Protein AF-A0A7X3WIJ2-F1 (afdb_monomer_lite)

Foldseek 3Di:
DPPVLLVLLLQLLVLLLVLLVLLLVLLVCCVPPVPDQVPVSLVSVVVSLVSNPSVLVSLVVVLVPDVDDLLSVLSVLLSVLNVLVSVLSCLVVPVQQVVLVVVCVPDPVSVVSNVVSVVVSLVSVVVSLVSLLVSLQSNLVVCVVLVNNVSSVVSNVLSVVSVVVVVVPDDSCVSNSSSSSSNVSSVVSNVVSPDPCPPSVVD

Secondary structure (DSSP, 8-state):
--HHHHHHHHHHHHHHHHHHHHHHHHHHHHHH-TTS-HHHHHHHHHHHHHHHHHHHHHHHHHHHHHTTSHHHHHHHHHHHHHHHHHHHHHHHT-HHHHHHHHHHTT-HHHHHHHHHHHHHHHHHHHHHHHHHHHHHHHHHHHHHHTT-HHHHHHHHHHHHHTGGGGGT---THHHHHHHHHHHHHHHHHHHHHHS-HHHHS--

Structure (mmCIF, N/CA/C/O backbone):
data_AF-A0A7X3WIJ2-F1
#
_entry.id   AF-A0A7X3WIJ2-F1
#
loop_
_atom_site.group_PDB
_atom_site.id
_atom_site.type_symbol
_atom_site.label_atom_id
_atom_site.label_alt_id
_atom_site.label_comp_id
_atom_site.label_asym_id
_atom_site.label_entity_id
_atom_site.label_seq_id
_atom_site.pdbx_PDB_ins_code
_atom_site.Cartn_x
_atom_site.Cartn_y
_atom_site.Cartn_z
_atom_site.occupancy
_atom_site.B_iso_or_equiv
_atom_site.auth_seq_id
_atom_site.auth_comp_id
_atom_site.auth_asym_id
_atom_site.auth_atom_id
_atom_site.pdbx_PDB_model_num
ATOM 1 N N . MET A 1 1 ? -5.062 13.620 24.351 1.00 55.16 1 MET A N 1
ATOM 2 C CA . MET A 1 1 ? -4.395 13.978 23.072 1.00 55.16 1 MET A CA 1
ATOM 3 C C . MET A 1 1 ? -4.377 15.489 22.892 1.00 55.16 1 MET A C 1
ATOM 5 O O . MET A 1 1 ? -5.404 16.102 23.141 1.00 55.16 1 MET A O 1
ATOM 9 N N . SER A 1 2 ? -3.255 16.085 22.465 1.00 57.53 2 SER A N 1
ATOM 10 C CA . SER A 1 2 ? -3.227 17.498 22.044 1.00 57.53 2 SER A CA 1
ATOM 11 C C . SER A 1 2 ? -4.001 17.688 20.732 1.00 57.53 2 SER A C 1
ATOM 13 O O . SER A 1 2 ? -4.006 16.778 19.897 1.00 57.53 2 SER A O 1
ATOM 15 N N . ASP A 1 3 ? -4.611 18.858 20.518 1.00 60.28 3 ASP A N 1
ATOM 16 C CA . ASP A 1 3 ? -5.381 19.173 19.296 1.00 60.28 3 ASP A CA 1
ATOM 17 C C . ASP A 1 3 ? -4.571 18.972 18.005 1.00 60.28 3 ASP A C 1
ATOM 19 O O . ASP A 1 3 ? -5.097 18.502 16.996 1.00 60.28 3 ASP A O 1
ATOM 23 N N . ASN A 1 4 ? -3.255 19.194 18.065 1.00 62.44 4 ASN A N 1
ATOM 24 C CA . ASN A 1 4 ? -2.346 18.957 16.941 1.00 62.44 4 ASN A CA 1
ATOM 25 C C . ASN A 1 4 ? -2.276 17.475 16.530 1.00 62.44 4 ASN A C 1
ATOM 27 O O . ASN A 1 4 ? -2.134 17.178 15.348 1.00 62.44 4 ASN A O 1
ATOM 31 N N . SER A 1 5 ? -2.407 16.536 17.477 1.00 67.62 5 SER A N 1
ATOM 32 C CA . SER A 1 5 ? -2.405 15.095 17.164 1.00 67.62 5 SER A CA 1
ATOM 33 C C . SER A 1 5 ? -3.719 14.664 16.506 1.00 67.62 5 SER A C 1
ATOM 35 O O . SER A 1 5 ? -3.704 13.861 15.581 1.00 67.62 5 SER A O 1
ATOM 37 N N . LYS A 1 6 ? -4.851 15.236 16.943 1.00 73.88 6 LYS A N 1
ATOM 38 C CA . LYS A 1 6 ? -6.174 14.977 16.349 1.00 73.88 6 LYS A CA 1
ATOM 39 C C . LYS A 1 6 ? -6.251 15.477 14.908 1.00 73.88 6 LYS A C 1
ATOM 41 O O . LYS A 1 6 ? -6.712 14.752 14.033 1.00 73.88 6 LYS A O 1
ATOM 46 N N . SER A 1 7 ? -5.761 16.694 14.666 1.00 80.38 7 SER A N 1
ATOM 47 C CA . SER A 1 7 ? -5.693 17.279 13.323 1.00 80.38 7 SER A CA 1
ATOM 48 C C . SER A 1 7 ? -4.816 16.443 12.383 1.00 80.38 7 SER A C 1
ATOM 50 O O . SER A 1 7 ? -5.213 16.151 11.257 1.00 80.38 7 SER A O 1
ATOM 52 N N . LEU A 1 8 ? -3.662 15.976 12.872 1.00 82.06 8 LEU A N 1
ATOM 53 C CA . LEU A 1 8 ? -2.749 15.141 12.096 1.00 82.06 8 LEU A CA 1
ATOM 54 C C . LEU A 1 8 ? -3.353 13.779 11.727 1.00 82.06 8 LEU A C 1
ATOM 56 O O . LEU A 1 8 ? -3.216 13.352 10.583 1.00 82.06 8 LEU A O 1
ATOM 60 N N . TYR A 1 9 ? -4.013 13.101 12.669 1.00 80.44 9 TYR A N 1
ATOM 61 C CA . TYR A 1 9 ? -4.648 11.808 12.401 1.00 80.44 9 TYR A CA 1
ATOM 62 C C . TYR A 1 9 ? -5.823 11.941 11.432 1.00 80.44 9 TYR A C 1
ATOM 64 O O . TYR A 1 9 ? -5.935 11.146 10.504 1.00 80.44 9 TYR A O 1
ATOM 72 N N . ASN A 1 10 ? -6.629 12.997 11.563 1.00 82.56 10 ASN A N 1
ATOM 73 C CA . ASN A 1 10 ? -7.700 13.272 10.610 1.00 82.56 10 ASN A CA 1
ATOM 74 C C . ASN A 1 10 ? -7.144 13.535 9.203 1.00 82.56 10 ASN A C 1
ATOM 76 O O . ASN A 1 10 ? -7.600 12.950 8.224 1.00 82.56 10 ASN A O 1
ATOM 80 N N . PHE A 1 11 ? -6.111 14.376 9.100 1.00 84.00 11 PHE A N 1
ATOM 81 C CA . PHE A 1 11 ? -5.488 14.694 7.819 1.00 84.00 11 PHE A CA 1
ATOM 82 C C . PHE A 1 11 ? -4.858 13.455 7.172 1.00 84.00 11 PHE A C 1
ATOM 84 O O . PHE A 1 11 ? -5.185 13.139 6.032 1.00 84.00 11 PHE A O 1
ATOM 91 N N . GLY A 1 12 ? -4.034 12.706 7.913 1.00 81.94 12 GLY A N 1
ATOM 92 C CA . GLY A 1 12 ? -3.428 11.464 7.426 1.00 81.94 12 GLY A CA 1
ATOM 93 C C . GLY A 1 12 ? -4.455 10.379 7.093 1.00 81.94 12 GLY A C 1
ATOM 94 O O . GLY A 1 12 ? -4.230 9.580 6.183 1.00 81.94 12 GLY A O 1
ATOM 95 N N . GLY A 1 13 ? -5.588 10.366 7.797 1.00 81.88 13 GLY A N 1
ATOM 96 C CA . GLY A 1 13 ? -6.693 9.454 7.543 1.00 81.88 13 GLY A CA 1
ATOM 97 C C . GLY A 1 13 ? -7.457 9.784 6.263 1.00 81.88 13 GLY A C 1
ATOM 98 O O . GLY A 1 13 ? -7.661 8.911 5.421 1.00 81.88 13 GLY A O 1
ATOM 99 N N . ILE A 1 14 ? -7.806 11.056 6.058 1.00 84.06 14 ILE A N 1
ATOM 100 C CA . ILE A 1 14 ? -8.468 11.533 4.836 1.00 84.06 14 ILE A CA 1
ATOM 101 C C . ILE A 1 14 ? -7.579 11.298 3.611 1.00 84.06 14 ILE A C 1
ATOM 103 O O . ILE A 1 14 ? -8.060 10.797 2.593 1.00 84.06 14 ILE A O 1
ATOM 107 N N . THR A 1 15 ? -6.283 11.612 3.694 1.00 84.38 15 THR A N 1
ATOM 108 C CA . THR A 1 15 ? -5.370 11.405 2.561 1.00 84.38 15 THR A CA 1
ATOM 109 C C . THR A 1 15 ? -5.183 9.924 2.241 1.00 84.38 15 THR A C 1
ATOM 111 O O . THR A 1 15 ? -5.098 9.570 1.064 1.00 84.38 15 THR A O 1
ATOM 114 N N . ALA A 1 16 ? -5.216 9.046 3.249 1.00 80.31 16 ALA A N 1
ATOM 115 C CA . ALA A 1 16 ? -5.214 7.600 3.046 1.00 80.31 16 ALA A CA 1
ATOM 116 C C . ALA A 1 16 ? -6.493 7.129 2.340 1.00 80.31 16 ALA A C 1
ATOM 118 O O . ALA A 1 16 ? -6.409 6.395 1.361 1.00 80.31 16 ALA A O 1
ATOM 119 N N . VAL A 1 17 ? -7.673 7.599 2.763 1.00 82.06 17 VAL A N 1
ATOM 120 C CA . VAL A 1 17 ? -8.944 7.238 2.111 1.00 82.06 17 VAL A CA 1
ATOM 121 C C . VAL A 1 17 ? -8.956 7.679 0.647 1.00 82.06 17 VAL A C 1
ATOM 123 O O . VAL A 1 17 ? -9.264 6.876 -0.233 1.00 82.06 17 VAL A O 1
ATOM 126 N N . ILE A 1 18 ? -8.576 8.929 0.369 1.00 83.44 18 ILE A N 1
ATOM 127 C CA . ILE A 1 18 ? -8.520 9.460 -1.001 1.00 83.44 18 ILE A CA 1
ATOM 128 C C . ILE A 1 18 ? -7.536 8.647 -1.849 1.00 83.44 18 ILE A C 1
ATOM 130 O O . ILE A 1 18 ? -7.867 8.261 -2.971 1.00 83.44 18 ILE A O 1
ATOM 134 N N . SER A 1 19 ? -6.360 8.331 -1.301 1.00 79.69 19 SER A N 1
ATOM 135 C CA . SER A 1 19 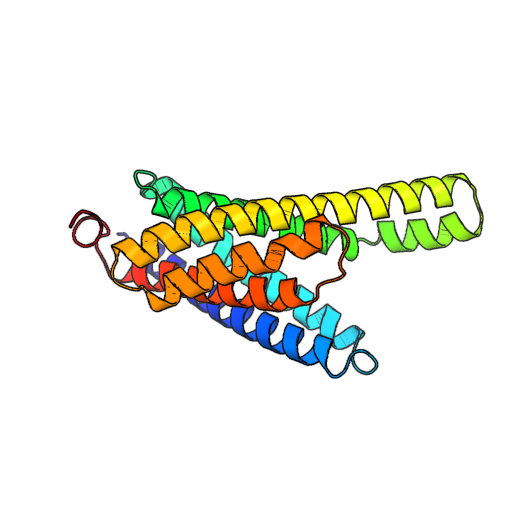? -5.362 7.513 -1.998 1.00 79.69 19 SER A CA 1
ATOM 136 C C . SER A 1 19 ? -5.869 6.100 -2.266 1.00 79.69 19 SER A C 1
ATOM 138 O O . SER A 1 19 ? -5.673 5.565 -3.354 1.00 79.69 19 SER A O 1
ATOM 140 N N . GLY A 1 20 ? -6.569 5.511 -1.297 1.00 77.81 20 GLY A N 1
ATOM 141 C CA . GLY A 1 20 ? -7.141 4.179 -1.412 1.00 77.81 20 GLY A CA 1
ATOM 142 C C . GLY A 1 20 ? -8.193 4.082 -2.510 1.00 77.81 20 GLY A C 1
ATOM 143 O O . GLY A 1 20 ? -8.128 3.184 -3.350 1.00 77.81 20 GLY A O 1
ATOM 144 N N . LEU A 1 21 ? -9.111 5.049 -2.562 1.00 82.06 21 LEU A N 1
ATOM 145 C CA . LEU A 1 21 ? -10.111 5.144 -3.628 1.00 82.06 21 LEU A CA 1
ATOM 146 C C . LEU A 1 21 ? -9.462 5.341 -5.001 1.00 82.06 21 LEU A C 1
ATOM 148 O O . LEU A 1 21 ? -9.842 4.662 -5.954 1.00 82.06 21 LEU A O 1
ATOM 152 N N . ALA A 1 22 ? -8.466 6.226 -5.096 1.00 79.88 22 ALA A N 1
ATOM 153 C CA . ALA A 1 22 ? -7.744 6.468 -6.341 1.00 79.88 22 ALA A CA 1
ATOM 154 C C . ALA A 1 22 ? -7.022 5.206 -6.841 1.00 79.88 22 ALA A C 1
ATOM 156 O O . ALA A 1 22 ? -7.075 4.912 -8.032 1.00 79.88 22 ALA A O 1
ATOM 157 N N . MET A 1 23 ? -6.413 4.420 -5.946 1.00 76.12 23 MET A N 1
ATOM 158 C CA . MET A 1 23 ? -5.743 3.167 -6.313 1.00 76.12 23 MET A CA 1
ATOM 159 C C . MET A 1 23 ? -6.708 2.046 -6.706 1.00 76.12 23 MET A C 1
ATOM 161 O O . MET A 1 23 ? -6.414 1.313 -7.646 1.00 76.12 23 MET A O 1
ATOM 165 N N . ILE A 1 24 ? -7.873 1.926 -6.057 1.00 77.00 24 ILE A N 1
ATOM 166 C CA . ILE A 1 24 ? -8.916 0.976 -6.489 1.00 77.00 24 ILE A CA 1
ATOM 167 C C . ILE A 1 24 ? -9.435 1.358 -7.875 1.00 77.00 24 ILE A C 1
ATOM 169 O O . ILE A 1 24 ? -9.576 0.496 -8.741 1.00 77.00 24 ILE A O 1
ATOM 173 N N . PHE A 1 25 ? -9.698 2.649 -8.093 1.00 77.19 25 PHE A N 1
ATOM 174 C CA . PHE A 1 25 ? -10.153 3.151 -9.384 1.00 77.19 25 PHE A CA 1
ATOM 175 C C . PHE A 1 25 ? -9.104 2.920 -10.479 1.00 77.19 25 PHE A C 1
ATOM 177 O O . PHE A 1 25 ? -9.445 2.435 -11.554 1.00 77.19 25 PHE A O 1
ATOM 184 N N . LEU A 1 26 ? -7.826 3.183 -10.187 1.00 73.44 26 LEU A N 1
ATOM 185 C CA . LEU A 1 26 ? -6.712 2.883 -11.089 1.00 73.44 26 LEU A CA 1
ATOM 186 C C . LEU A 1 26 ? -6.576 1.387 -11.371 1.00 73.44 26 LEU A C 1
ATOM 188 O O . LEU A 1 26 ? -6.396 1.025 -12.524 1.00 73.44 26 LEU A O 1
ATOM 192 N N . GLY A 1 27 ? -6.679 0.525 -10.357 1.00 69.38 27 GLY A N 1
ATOM 193 C CA . GLY A 1 27 ? -6.621 -0.929 -10.531 1.00 69.38 27 GLY A CA 1
ATOM 194 C C . GLY A 1 27 ? -7.748 -1.447 -11.425 1.00 69.38 27 GLY A C 1
ATOM 195 O O . GLY A 1 27 ? -7.508 -2.245 -12.332 1.00 69.38 27 GLY A O 1
ATOM 196 N N . TYR A 1 28 ? -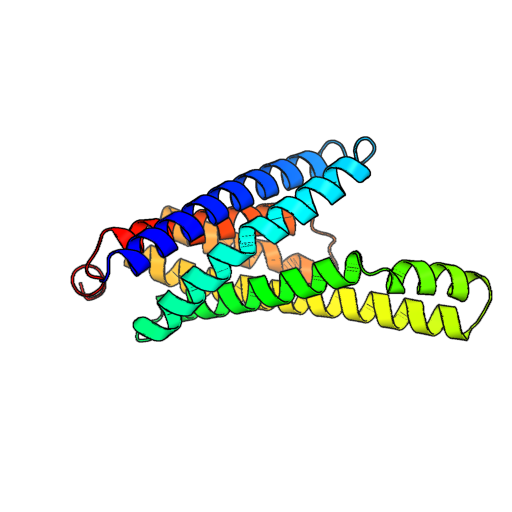8.967 -0.935 -11.228 1.00 71.94 28 TYR A N 1
ATOM 197 C CA . TYR A 1 28 ? -10.101 -1.206 -12.112 1.00 71.94 28 TYR A CA 1
ATOM 198 C C . TYR A 1 28 ? -9.800 -0.759 -13.538 1.00 71.94 28 TYR A C 1
ATOM 200 O O . TYR A 1 28 ? -9.920 -1.549 -14.468 1.00 71.94 28 TYR A O 1
ATOM 208 N N . TRP A 1 29 ? -9.321 0.468 -13.709 1.00 70.62 29 TRP A N 1
ATOM 209 C CA . TRP A 1 29 ? -9.002 0.998 -15.028 1.00 70.62 29 TRP A CA 1
ATOM 210 C C . TRP A 1 29 ? -7.885 0.208 -15.733 1.00 70.62 29 TRP A C 1
ATOM 212 O O . TRP A 1 29 ? -8.015 -0.102 -16.913 1.00 70.62 29 TRP A O 1
ATOM 222 N N . PHE A 1 30 ? -6.833 -0.193 -15.009 1.00 66.19 30 PHE A N 1
ATOM 223 C CA . PHE A 1 30 ? -5.712 -0.995 -15.525 1.00 66.19 30 PHE A CA 1
ATOM 224 C C . PHE A 1 30 ? -6.177 -2.359 -16.046 1.00 66.19 30 PHE A C 1
ATOM 226 O O . PHE A 1 30 ? -5.718 -2.824 -17.084 1.00 66.19 30 PHE A O 1
ATOM 233 N N . THR A 1 31 ? -7.139 -2.968 -15.348 1.00 65.88 31 THR A N 1
ATOM 234 C CA . THR A 1 31 ? -7.672 -4.296 -15.685 1.00 65.88 31 THR A CA 1
ATOM 235 C C . THR A 1 31 ? -8.528 -4.276 -16.958 1.00 65.88 31 THR A C 1
ATOM 237 O O . THR A 1 31 ? -8.647 -5.299 -17.630 1.00 65.88 31 THR A O 1
ATOM 240 N N . PHE A 1 32 ? -9.143 -3.136 -17.299 1.00 66.50 32 PHE A N 1
ATOM 241 C CA . PHE A 1 32 ? -10.142 -3.060 -18.373 1.00 66.50 32 PHE A CA 1
ATOM 242 C C . PHE A 1 32 ? -9.773 -2.131 -19.548 1.00 66.50 32 PHE A C 1
ATOM 244 O O . PHE A 1 32 ? -10.350 -2.295 -20.622 1.00 66.50 32 PHE A O 1
ATOM 251 N N . GLU A 1 33 ? -8.823 -1.196 -19.402 1.00 61.94 33 GLU A N 1
ATOM 252 C CA . GLU A 1 33 ? -8.478 -0.196 -20.434 1.00 61.94 33 GLU A CA 1
ATOM 253 C C . GLU A 1 33 ? -6.967 0.160 -20.494 1.00 61.94 33 GLU A C 1
ATOM 255 O O . GLU A 1 33 ? -6.593 1.337 -20.475 1.00 61.94 33 GLU A O 1
ATOM 260 N N . SER A 1 34 ? -6.081 -0.842 -20.603 1.00 57.91 34 SER A N 1
ATOM 261 C CA . SER A 1 34 ? -4.608 -0.683 -20.552 1.00 57.91 34 SER A CA 1
ATOM 262 C C . SER A 1 34 ? -4.003 0.291 -21.577 1.00 57.91 34 SER A C 1
ATOM 264 O O . SER A 1 34 ? -3.012 0.958 -21.290 1.00 57.91 34 SER A O 1
ATOM 266 N N . ASP A 1 35 ? -4.592 0.413 -22.769 1.00 56.62 35 ASP A N 1
ATOM 267 C CA . ASP A 1 35 ? -3.868 0.980 -23.919 1.00 56.62 35 ASP A CA 1
ATOM 268 C C . ASP A 1 35 ? -4.057 2.493 -24.121 1.00 56.62 35 ASP A C 1
ATOM 270 O O . ASP A 1 35 ? -3.427 3.078 -25.004 1.00 56.62 35 ASP A O 1
ATOM 274 N N . LYS A 1 36 ? -4.923 3.163 -23.345 1.00 54.34 36 LYS A N 1
ATOM 275 C CA . LYS A 1 36 ? -5.376 4.530 -23.687 1.00 54.34 36 LYS A CA 1
ATOM 276 C C . LYS A 1 36 ? -4.850 5.676 -22.818 1.00 54.34 36 LYS A C 1
ATOM 278 O O . LYS A 1 36 ? -5.056 6.821 -23.212 1.00 54.34 36 LYS A O 1
ATOM 283 N N . LEU A 1 37 ? -4.178 5.435 -21.686 1.00 55.75 37 LEU A N 1
ATOM 284 C CA . LEU A 1 37 ? -3.980 6.489 -20.664 1.00 55.75 37 LEU A CA 1
ATOM 285 C C . LEU A 1 37 ? -2.644 6.457 -19.889 1.00 55.75 37 LEU A C 1
ATOM 287 O O . LEU A 1 37 ? -2.563 7.011 -18.795 1.00 55.75 37 LEU A O 1
ATOM 291 N N . ASN A 1 38 ? -1.576 5.889 -20.458 1.00 57.47 38 ASN A N 1
ATOM 292 C CA . ASN A 1 38 ? -0.288 5.681 -19.769 1.00 57.47 38 ASN A CA 1
ATOM 293 C C . ASN A 1 38 ? 0.263 6.927 -19.020 1.00 57.47 38 ASN A C 1
ATOM 295 O O . ASN A 1 38 ? 0.704 6.823 -17.876 1.00 57.47 38 ASN A O 1
ATOM 299 N N . GLU A 1 39 ? 0.176 8.127 -19.608 1.00 57.56 39 GLU A N 1
ATOM 300 C CA . GLU A 1 39 ? 0.655 9.373 -18.976 1.00 57.56 39 GLU A CA 1
ATOM 301 C C . GLU A 1 39 ? -0.231 9.860 -17.817 1.00 57.56 39 GLU A C 1
ATOM 303 O O . GLU A 1 39 ? 0.273 10.268 -16.768 1.00 57.56 39 GLU A O 1
ATOM 308 N N . ALA A 1 40 ? -1.558 9.788 -17.967 1.00 58.59 40 ALA A N 1
ATOM 309 C CA . ALA A 1 40 ? -2.483 10.160 -16.896 1.00 58.59 40 ALA A CA 1
ATOM 310 C C . ALA A 1 40 ? -2.349 9.207 -15.701 1.00 58.59 40 ALA A C 1
ATOM 312 O O . ALA A 1 40 ? -2.437 9.631 -14.550 1.00 58.59 40 ALA A O 1
ATOM 313 N N . MET A 1 41 ? -2.074 7.931 -15.968 1.00 62.09 41 MET A N 1
ATOM 314 C CA . MET A 1 41 ? -1.888 6.901 -14.948 1.00 62.09 41 MET A CA 1
ATOM 315 C C . MET A 1 41 ? -0.600 7.109 -14.148 1.00 62.09 41 MET A C 1
ATOM 317 O O . MET A 1 41 ? -0.622 6.982 -12.923 1.00 62.09 41 MET A O 1
ATOM 321 N N . HIS A 1 42 ? 0.486 7.526 -14.803 1.00 64.69 42 HIS A N 1
ATOM 322 C CA . HIS A 1 42 ? 1.697 7.959 -14.106 1.00 64.69 42 HIS A CA 1
ATOM 323 C C . HIS A 1 42 ? 1.420 9.170 -13.198 1.00 64.69 42 HIS A C 1
ATOM 325 O O . HIS A 1 42 ? 1.782 9.158 -12.020 1.00 64.69 42 HIS A O 1
ATOM 331 N N . GLY A 1 43 ? 0.706 10.182 -13.707 1.00 62.47 43 GLY A N 1
ATOM 332 C CA . GLY A 1 43 ? 0.334 11.372 -12.935 1.00 62.47 43 GLY A CA 1
ATOM 333 C C . GLY A 1 43 ? -0.502 11.053 -11.692 1.00 62.47 43 GLY A C 1
ATOM 334 O O . GLY A 1 43 ? -0.212 11.563 -10.608 1.00 62.47 43 GLY A O 1
ATOM 335 N N . VAL A 1 44 ? -1.498 10.168 -11.809 1.00 65.38 44 VAL A N 1
ATOM 336 C CA . VAL A 1 44 ? -2.297 9.733 -10.651 1.00 65.38 44 VAL A CA 1
ATOM 337 C C . VAL A 1 44 ? -1.438 8.932 -9.672 1.00 65.38 44 VAL A C 1
ATOM 339 O O . VAL A 1 44 ? -1.542 9.188 -8.476 1.00 65.38 44 VAL A O 1
ATOM 342 N N . GLY A 1 45 ? -0.539 8.062 -10.150 1.00 64.75 45 GLY A N 1
ATOM 343 C CA . GLY A 1 45 ? 0.426 7.333 -9.316 1.00 64.75 45 GLY A CA 1
ATOM 344 C C . GLY A 1 45 ? 1.285 8.259 -8.444 1.00 64.75 45 GLY A C 1
ATOM 345 O O . GLY A 1 45 ? 1.374 8.072 -7.223 1.00 64.75 45 GLY A O 1
ATOM 346 N N . VAL A 1 46 ? 1.824 9.328 -9.036 1.00 66.38 46 VAL A N 1
ATOM 347 C CA . VAL A 1 46 ? 2.598 10.362 -8.325 1.00 66.38 46 VAL A CA 1
ATOM 348 C C . VAL A 1 46 ? 1.732 11.116 -7.311 1.00 66.38 46 VAL A C 1
ATOM 350 O O . VAL A 1 46 ? 2.151 11.315 -6.170 1.00 66.38 46 VAL A O 1
ATOM 353 N N . VAL A 1 47 ? 0.507 11.501 -7.677 1.00 68.75 47 VAL A N 1
ATOM 354 C CA . VAL A 1 47 ? -0.410 12.195 -6.756 1.00 68.75 47 VAL A CA 1
ATOM 355 C C . VAL A 1 47 ? -0.778 11.304 -5.571 1.00 68.75 47 VAL A C 1
ATOM 357 O O . VAL A 1 47 ? -0.698 11.762 -4.431 1.00 68.75 47 VAL A O 1
ATOM 360 N N . THR A 1 48 ? -1.103 10.027 -5.801 1.00 68.19 48 THR A N 1
ATOM 361 C CA . THR A 1 48 ? -1.335 9.072 -4.709 1.00 68.19 48 THR A CA 1
ATOM 362 C C . THR A 1 48 ? -0.113 8.958 -3.809 1.00 68.19 48 THR A C 1
ATOM 364 O O . THR A 1 48 ? -0.250 9.057 -2.601 1.00 68.19 48 THR A O 1
ATOM 367 N N . THR A 1 49 ? 1.090 8.869 -4.375 1.00 66.44 49 THR A N 1
ATOM 368 C CA . THR A 1 49 ? 2.358 8.803 -3.628 1.00 66.44 49 THR A CA 1
ATOM 369 C C . THR A 1 49 ? 2.549 10.018 -2.708 1.00 66.44 49 THR A C 1
ATOM 371 O O . THR A 1 49 ? 2.899 9.864 -1.538 1.00 66.44 49 THR A O 1
ATOM 374 N N . ILE A 1 50 ? 2.254 11.230 -3.189 1.00 73.12 50 ILE A N 1
ATOM 375 C CA . ILE A 1 50 ? 2.325 12.461 -2.380 1.00 73.12 50 ILE A CA 1
ATOM 376 C C . ILE A 1 50 ? 1.298 12.430 -1.242 1.00 73.12 50 ILE A C 1
ATOM 378 O O . ILE A 1 50 ? 1.616 12.778 -0.102 1.00 73.12 50 ILE A O 1
ATOM 382 N N . LEU A 1 51 ? 0.077 11.982 -1.535 1.00 73.88 51 LEU A N 1
ATOM 383 C CA . LEU A 1 51 ? -1.001 11.864 -0.552 1.00 73.88 51 LEU A CA 1
ATOM 384 C C . LEU A 1 51 ? -0.719 10.803 0.529 1.00 73.88 51 LEU A C 1
ATOM 386 O O . LEU A 1 51 ? -1.336 10.848 1.594 1.00 73.88 51 LEU A O 1
ATOM 390 N N . LEU A 1 52 ? 0.242 9.900 0.321 1.00 73.50 52 LEU A N 1
ATOM 391 C CA . LEU A 1 52 ? 0.659 8.924 1.332 1.00 73.50 52 LEU A CA 1
ATOM 392 C C . LEU A 1 52 ? 1.599 9.494 2.394 1.00 73.50 52 LEU A C 1
ATOM 394 O O . LEU A 1 52 ? 1.656 8.957 3.501 1.00 73.50 52 LEU A O 1
ATOM 398 N N . VAL A 1 53 ? 2.311 10.589 2.116 1.00 75.25 53 VAL A N 1
ATOM 399 C CA . VAL A 1 53 ? 3.280 11.161 3.068 1.00 75.25 53 VAL A CA 1
ATOM 400 C C . VAL A 1 53 ? 2.627 11.532 4.411 1.00 75.25 53 VAL A C 1
ATOM 402 O O . VAL A 1 53 ? 3.136 11.104 5.452 1.00 75.25 53 VAL A O 1
ATOM 405 N N . PRO A 1 54 ? 1.482 12.244 4.452 1.00 77.62 54 PRO A N 1
ATOM 406 C CA . PRO A 1 54 ? 0.805 12.552 5.711 1.00 77.62 54 PRO A CA 1
ATOM 407 C C . PRO A 1 54 ? 0.313 11.304 6.446 1.00 77.62 54 PRO A C 1
ATOM 409 O O . PRO A 1 54 ? 0.374 11.247 7.674 1.00 77.62 54 PRO A O 1
ATOM 412 N N . THR A 1 55 ? -0.124 10.286 5.701 1.00 76.94 55 THR A N 1
ATOM 413 C CA . THR A 1 55 ? -0.550 8.995 6.246 1.00 76.94 55 THR A CA 1
ATOM 414 C C . THR A 1 55 ? 0.608 8.290 6.944 1.00 76.94 55 THR A C 1
ATOM 416 O O . THR A 1 55 ? 0.444 7.844 8.077 1.00 76.94 55 THR A O 1
ATOM 419 N N . ILE A 1 56 ? 1.800 8.251 6.341 1.00 77.75 56 ILE A N 1
ATOM 420 C CA . ILE A 1 56 ? 2.999 7.652 6.953 1.00 77.75 56 ILE A CA 1
ATOM 421 C C . ILE A 1 56 ? 3.387 8.393 8.229 1.00 77.75 56 ILE A C 1
ATOM 423 O O . ILE A 1 56 ? 3.656 7.758 9.248 1.00 77.75 56 ILE A O 1
ATOM 427 N N . ILE A 1 57 ? 3.386 9.728 8.197 1.00 79.81 57 ILE A N 1
ATOM 428 C CA . ILE A 1 57 ? 3.738 10.557 9.357 1.00 79.81 57 ILE A CA 1
ATOM 429 C C . ILE A 1 57 ? 2.756 10.308 10.509 1.00 79.81 57 ILE A C 1
ATOM 431 O O . ILE A 1 57 ? 3.178 10.036 11.635 1.00 79.81 57 ILE A O 1
ATOM 435 N N . ALA A 1 58 ? 1.452 10.349 10.226 1.00 75.62 58 ALA A N 1
ATOM 436 C CA . ALA A 1 58 ? 0.405 10.104 11.214 1.00 75.62 58 ALA A CA 1
ATOM 437 C C . ALA A 1 58 ? 0.500 8.689 11.806 1.00 75.62 58 ALA A C 1
ATOM 439 O O . ALA A 1 58 ? 0.456 8.520 13.025 1.00 75.62 58 ALA A O 1
ATOM 440 N N . THR A 1 59 ? 0.716 7.690 10.951 1.00 73.88 59 THR A N 1
ATOM 441 C CA . THR A 1 59 ? 0.839 6.282 11.347 1.00 73.88 59 THR A CA 1
ATOM 442 C C . THR A 1 59 ? 2.091 6.032 12.189 1.00 73.88 59 THR A C 1
ATOM 444 O O . THR A 1 59 ? 2.035 5.344 13.206 1.00 73.88 59 THR A O 1
ATOM 447 N N . THR A 1 60 ? 3.214 6.656 11.833 1.00 75.44 60 THR A N 1
ATOM 448 C CA . THR A 1 60 ? 4.469 6.568 12.597 1.00 75.44 60 THR A CA 1
ATOM 449 C C . THR A 1 60 ? 4.314 7.175 13.990 1.00 75.44 60 THR A C 1
ATOM 451 O O . THR A 1 60 ? 4.770 6.601 14.976 1.00 75.44 60 THR A O 1
ATOM 454 N N . ILE A 1 61 ? 3.632 8.318 14.100 1.00 74.25 61 ILE A N 1
ATOM 455 C CA . ILE A 1 61 ? 3.373 8.960 15.395 1.00 74.25 61 ILE A CA 1
ATOM 456 C C . ILE A 1 61 ? 2.436 8.111 16.262 1.00 74.25 61 ILE A C 1
ATOM 458 O O . ILE A 1 61 ? 2.657 8.024 17.471 1.00 74.25 61 ILE A O 1
ATOM 462 N N . LEU A 1 62 ? 1.440 7.459 15.656 1.00 72.38 62 LEU A N 1
ATOM 463 C CA . LEU A 1 62 ? 0.562 6.513 16.346 1.00 72.38 62 LEU A CA 1
ATOM 464 C C . LEU A 1 62 ? 1.357 5.314 16.893 1.00 72.38 62 LEU A C 1
ATOM 466 O O . LEU A 1 62 ? 1.216 4.961 18.061 1.00 72.38 62 LEU A O 1
ATOM 470 N N . LEU A 1 63 ? 2.266 4.750 16.090 1.00 71.38 63 LEU A N 1
ATOM 471 C CA . LEU A 1 63 ? 3.149 3.657 16.513 1.00 71.38 63 LEU A CA 1
ATOM 472 C C . LEU A 1 63 ? 4.058 4.043 17.680 1.00 71.38 63 LEU A C 1
ATOM 474 O O . LEU A 1 63 ? 4.193 3.276 18.627 1.00 71.38 63 LEU A O 1
ATOM 478 N N . ILE A 1 64 ? 4.670 5.228 17.629 1.00 71.81 64 ILE A N 1
ATOM 479 C CA . ILE A 1 64 ? 5.566 5.702 18.693 1.00 71.81 64 ILE A CA 1
ATOM 480 C C . ILE A 1 64 ? 4.812 5.884 20.018 1.00 71.81 64 ILE A C 1
ATOM 482 O O . ILE A 1 64 ? 5.398 5.685 21.081 1.00 71.81 64 ILE A O 1
ATOM 486 N N . LYS A 1 65 ? 3.530 6.267 19.972 1.00 66.12 65 LYS A N 1
ATOM 487 C CA . LYS A 1 65 ? 2.735 6.536 21.177 1.00 66.12 65 LYS A CA 1
ATOM 488 C C . LYS A 1 65 ? 2.167 5.280 21.831 1.00 66.12 65 LYS A C 1
ATOM 490 O O . LYS A 1 65 ? 2.230 5.186 23.053 1.00 66.12 65 LYS A O 1
ATOM 495 N N . ASP A 1 66 ? 1.674 4.325 21.043 1.00 63.59 66 ASP A N 1
ATOM 496 C CA . ASP A 1 66 ? 0.797 3.270 21.565 1.00 63.59 66 ASP A CA 1
ATOM 497 C C . ASP A 1 66 ? 1.314 1.836 21.356 1.00 63.59 66 ASP A C 1
ATOM 499 O O . ASP A 1 66 ? 0.551 0.898 21.543 1.00 63.59 66 ASP A O 1
ATOM 503 N N . ALA A 1 67 ? 2.591 1.609 21.010 1.00 55.31 67 ALA A N 1
ATOM 504 C CA . ALA A 1 67 ? 3.147 0.275 20.709 1.00 55.31 67 ALA A CA 1
ATOM 505 C C . ALA A 1 67 ? 3.085 -0.739 21.878 1.00 55.31 67 ALA A C 1
ATOM 507 O O . ALA A 1 67 ? 4.075 -0.973 22.573 1.00 55.31 67 ALA A O 1
ATOM 508 N N . LYS A 1 68 ? 1.927 -1.378 22.085 1.00 56.59 68 LYS A N 1
ATOM 509 C CA . LYS A 1 68 ? 1.737 -2.440 23.089 1.00 56.59 68 LYS A CA 1
ATOM 510 C C . LYS A 1 68 ? 0.975 -3.679 22.587 1.00 56.59 68 LYS A C 1
ATOM 512 O O . LYS A 1 68 ? 1.199 -4.758 23.127 1.00 56.59 68 LYS A O 1
ATOM 517 N N . ASN A 1 69 ? 0.153 -3.581 21.529 1.00 55.59 69 ASN A N 1
ATOM 518 C CA . ASN A 1 69 ? -0.783 -4.653 21.128 1.00 55.59 69 ASN A CA 1
ATOM 519 C C . ASN A 1 69 ? -0.560 -5.174 19.689 1.00 55.59 69 ASN A C 1
ATOM 521 O O . ASN A 1 69 ? 0.005 -4.488 18.840 1.00 55.59 69 ASN A O 1
ATOM 525 N N . GLY A 1 70 ? -1.074 -6.376 19.382 1.00 54.47 70 GLY A N 1
ATOM 526 C CA . GLY A 1 70 ? -0.951 -7.037 18.066 1.00 54.47 70 GLY A CA 1
ATOM 527 C C . GLY A 1 70 ? -1.481 -6.230 16.871 1.00 54.47 70 GLY A C 1
ATOM 528 O O . GLY A 1 70 ? -0.966 -6.357 15.764 1.00 54.47 70 GLY A O 1
ATOM 529 N N . THR A 1 71 ? -2.435 -5.325 17.092 1.00 57.62 71 THR A N 1
ATOM 530 C CA . THR A 1 71 ? -2.889 -4.396 16.048 1.00 57.62 71 THR A CA 1
ATOM 531 C C . THR A 1 71 ? -1.818 -3.382 15.659 1.00 57.62 71 THR A C 1
ATOM 533 O O . THR A 1 71 ? -1.677 -3.050 14.486 1.00 57.62 71 THR A O 1
ATOM 536 N N . LEU A 1 72 ? -1.009 -2.926 16.616 1.00 64.56 72 LEU A N 1
ATOM 537 C CA . LEU A 1 72 ? 0.081 -1.993 16.336 1.00 64.56 72 LEU A CA 1
ATOM 538 C C . LEU A 1 72 ? 1.232 -2.664 15.585 1.00 64.56 72 LEU A C 1
ATOM 540 O O . LEU A 1 72 ? 1.909 -1.995 14.813 1.00 64.56 72 LEU A O 1
ATOM 544 N N . LEU A 1 73 ? 1.404 -3.986 15.709 1.00 65.12 73 LEU A N 1
ATOM 545 C CA . LEU A 1 73 ? 2.280 -4.750 14.811 1.00 65.12 73 LEU A CA 1
ATOM 546 C C . LEU A 1 73 ? 1.775 -4.679 13.361 1.00 65.12 73 LEU A C 1
ATOM 548 O O . LEU A 1 73 ? 2.564 -4.392 12.464 1.00 65.12 73 LEU A O 1
ATOM 552 N N . GLY A 1 74 ? 0.465 -4.842 13.132 1.00 64.88 74 GLY A N 1
ATOM 553 C CA . GLY A 1 74 ? -0.158 -4.654 11.813 1.00 64.88 74 GLY A CA 1
ATOM 554 C C . GLY A 1 74 ? 0.075 -3.253 11.231 1.00 64.88 7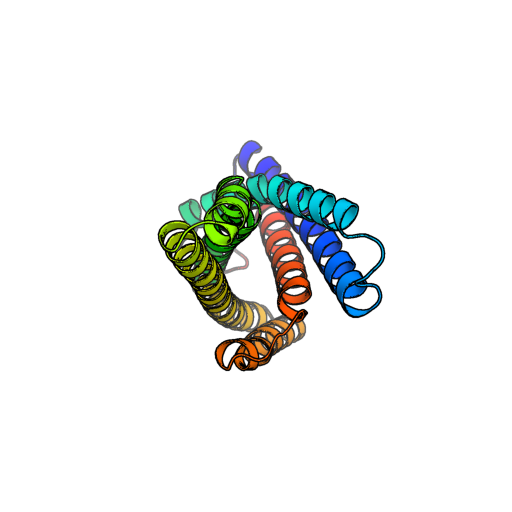4 GLY A C 1
ATOM 555 O O . GLY A 1 74 ? 0.440 -3.133 10.058 1.00 64.88 74 GLY A O 1
ATOM 556 N N . ILE A 1 75 ? -0.034 -2.213 12.070 1.00 66.69 75 ILE A N 1
ATOM 557 C CA . ILE A 1 75 ? 0.277 -0.811 11.733 1.00 66.69 75 ILE A CA 1
ATOM 558 C C . ILE A 1 75 ? 1.766 -0.622 11.398 1.00 66.69 75 ILE A C 1
ATOM 560 O O . ILE A 1 75 ? 2.109 0.069 10.432 1.00 66.69 75 ILE A O 1
ATOM 564 N N . GLY A 1 76 ? 2.660 -1.262 12.152 1.00 67.81 76 GLY A N 1
ATOM 565 C CA . GLY A 1 76 ? 4.104 -1.235 11.917 1.00 67.81 76 GLY A CA 1
ATOM 566 C C . GLY A 1 76 ? 4.466 -1.824 10.561 1.00 67.81 76 GLY A C 1
ATOM 567 O O . GLY A 1 76 ? 5.139 -1.177 9.758 1.00 67.81 76 GLY A O 1
ATOM 568 N N . PHE A 1 77 ? 3.943 -3.014 10.265 1.00 68.50 77 PHE A N 1
ATOM 569 C CA . PHE A 1 77 ? 4.148 -3.663 8.973 1.00 68.50 77 PHE A CA 1
ATOM 570 C C . PHE A 1 77 ? 3.498 -2.901 7.818 1.00 68.50 77 PHE A C 1
ATOM 572 O O . PHE A 1 77 ? 4.108 -2.818 6.758 1.00 68.50 77 PHE A O 1
ATOM 579 N N . ALA A 1 78 ? 2.334 -2.274 8.023 1.00 66.75 78 ALA A N 1
ATOM 580 C CA . ALA A 1 78 ? 1.733 -1.394 7.019 1.00 66.75 78 ALA A CA 1
ATOM 581 C C . ALA A 1 78 ? 2.628 -0.190 6.719 1.00 66.75 78 ALA A C 1
ATOM 583 O O . ALA A 1 78 ? 2.835 0.151 5.563 1.00 66.75 78 ALA A O 1
ATOM 584 N N . THR A 1 79 ? 3.206 0.433 7.747 1.00 70.94 79 THR A N 1
ATOM 585 C CA . THR A 1 79 ? 4.103 1.584 7.570 1.00 70.94 79 THR A CA 1
ATOM 586 C C . THR A 1 79 ? 5.357 1.189 6.793 1.00 70.94 79 THR A C 1
ATOM 588 O O . THR A 1 79 ? 5.727 1.862 5.834 1.00 70.94 79 THR A O 1
ATOM 591 N N . ILE A 1 80 ? 5.984 0.070 7.169 1.00 72.25 80 ILE A N 1
ATOM 592 C CA . ILE A 1 80 ? 7.160 -0.473 6.475 1.00 72.25 80 ILE A CA 1
ATOM 593 C C . ILE A 1 80 ? 6.818 -0.829 5.027 1.00 72.25 80 ILE A C 1
ATOM 595 O O . ILE A 1 80 ? 7.565 -0.479 4.115 1.00 72.25 80 ILE A O 1
ATOM 599 N N . TRP A 1 81 ? 5.676 -1.477 4.807 1.00 73.06 81 TRP A N 1
ATOM 600 C CA . TRP A 1 81 ? 5.183 -1.794 3.475 1.00 73.06 81 TRP A CA 1
ATOM 601 C C . TRP A 1 81 ? 5.028 -0.538 2.615 1.00 73.06 81 TRP A C 1
ATOM 603 O O . TRP A 1 81 ? 5.570 -0.501 1.515 1.00 73.06 81 TRP A O 1
ATOM 613 N N . ILE A 1 82 ? 4.374 0.510 3.129 1.00 69.56 82 ILE A N 1
ATOM 614 C CA . ILE A 1 82 ? 4.199 1.773 2.401 1.00 69.56 82 ILE A CA 1
ATOM 615 C C . ILE A 1 82 ? 5.559 2.385 2.042 1.00 69.56 82 ILE A C 1
ATOM 617 O O . ILE A 1 82 ? 5.728 2.882 0.934 1.00 69.56 82 ILE A O 1
ATOM 621 N N . ILE A 1 83 ? 6.546 2.329 2.940 1.00 74.50 83 ILE A N 1
ATOM 622 C CA . ILE A 1 83 ? 7.898 2.831 2.657 1.00 74.50 83 ILE A CA 1
ATOM 623 C C . ILE A 1 83 ? 8.547 2.046 1.512 1.00 74.50 83 ILE A C 1
ATOM 625 O O . ILE A 1 83 ? 9.058 2.656 0.573 1.00 74.50 83 ILE A O 1
ATOM 629 N N . PHE A 1 84 ? 8.523 0.712 1.563 1.00 71.38 84 PHE A N 1
ATOM 630 C CA . PHE A 1 84 ? 9.091 -0.115 0.493 1.00 71.38 84 PHE A CA 1
ATOM 631 C C . PHE A 1 84 ? 8.367 0.078 -0.834 1.00 71.38 84 PHE A C 1
ATOM 633 O O . PHE A 1 84 ? 9.007 0.102 -1.880 1.00 71.38 84 PHE A O 1
ATOM 640 N N . GLU A 1 85 ? 7.059 0.284 -0.785 1.00 69.88 85 GLU A N 1
ATOM 641 C CA . GLU A 1 85 ? 6.241 0.571 -1.951 1.00 69.88 85 GLU A CA 1
ATOM 642 C C . GLU A 1 85 ? 6.607 1.917 -2.591 1.00 69.88 85 GLU A C 1
ATOM 644 O O . GLU A 1 85 ? 6.830 2.003 -3.797 1.00 69.88 85 GLU A O 1
ATOM 649 N N . LEU A 1 86 ? 6.771 2.963 -1.778 1.00 68.75 86 LEU A N 1
ATOM 650 C CA . LEU A 1 86 ? 7.242 4.267 -2.246 1.00 68.75 86 LEU A CA 1
ATOM 651 C C . LEU A 1 86 ? 8.637 4.184 -2.869 1.00 68.75 86 LEU A C 1
ATOM 653 O O . LEU A 1 86 ? 8.894 4.827 -3.890 1.00 68.75 86 LEU A O 1
ATOM 657 N N . LEU A 1 87 ? 9.536 3.397 -2.271 1.00 71.75 87 LEU A N 1
ATOM 658 C CA . LEU A 1 87 ? 10.871 3.157 -2.815 1.00 71.75 87 LEU A CA 1
ATOM 659 C C . LEU A 1 87 ? 10.801 2.393 -4.142 1.00 71.75 87 LEU A C 1
ATOM 661 O O . LEU A 1 87 ? 11.434 2.814 -5.107 1.00 71.75 87 LEU A O 1
ATOM 665 N N . ALA A 1 88 ? 10.005 1.323 -4.217 1.00 70.00 88 ALA A N 1
ATOM 666 C CA . ALA A 1 88 ? 9.802 0.540 -5.434 1.00 70.00 88 ALA A CA 1
ATOM 667 C C . ALA A 1 88 ? 9.246 1.411 -6.569 1.00 70.00 88 ALA A C 1
ATOM 669 O O . ALA A 1 88 ? 9.791 1.410 -7.673 1.00 70.00 88 ALA A O 1
ATOM 670 N N . HIS A 1 89 ? 8.221 2.217 -6.283 1.00 69.19 89 HIS A N 1
ATOM 671 C CA . HIS A 1 89 ? 7.645 3.136 -7.257 1.00 69.19 89 HIS A CA 1
ATOM 672 C C . HIS A 1 89 ? 8.655 4.202 -7.700 1.00 69.19 89 HIS A C 1
ATOM 674 O O . HIS A 1 89 ? 8.857 4.398 -8.895 1.00 69.19 89 HIS A O 1
ATOM 680 N N . SER A 1 90 ? 9.377 4.815 -6.758 1.00 69.75 90 SER A N 1
ATOM 681 C CA . SER A 1 90 ? 10.412 5.811 -7.074 1.00 69.75 90 SER A CA 1
ATOM 682 C C . SER A 1 90 ? 11.542 5.231 -7.934 1.00 69.75 90 SER A C 1
ATOM 684 O O . SER A 1 90 ? 12.082 5.937 -8.782 1.00 69.75 90 SER A O 1
ATOM 686 N N . LEU A 1 91 ? 11.892 3.951 -7.751 1.00 69.94 91 LEU A N 1
ATOM 687 C CA . LEU A 1 91 ? 12.854 3.232 -8.597 1.00 69.94 91 LEU A CA 1
ATOM 688 C C . LEU A 1 91 ? 12.288 2.942 -9.996 1.00 69.94 91 LEU A C 1
ATOM 690 O O . LEU A 1 91 ? 13.002 3.044 -10.993 1.00 69.94 91 LEU A O 1
ATOM 694 N N . GLN A 1 92 ? 11.001 2.622 -10.116 1.00 67.06 92 GLN A N 1
ATOM 695 C CA . GLN A 1 92 ? 10.366 2.433 -11.425 1.00 67.06 92 GLN A CA 1
ATOM 696 C C . GLN A 1 92 ? 10.318 3.723 -12.248 1.00 67.06 92 GLN A C 1
ATOM 698 O O . GLN A 1 92 ? 10.367 3.658 -13.478 1.00 67.06 92 GLN A O 1
ATOM 703 N N . THR A 1 93 ? 10.236 4.872 -11.576 1.00 65.06 93 THR A N 1
ATOM 704 C CA . THR A 1 93 ? 10.116 6.199 -12.192 1.00 65.06 93 THR A CA 1
ATOM 705 C C . THR A 1 93 ? 11.427 6.991 -12.184 1.00 65.06 93 THR A C 1
ATOM 707 O O . THR A 1 93 ? 11.435 8.165 -12.551 1.00 65.06 93 THR A O 1
ATOM 710 N N . ALA A 1 94 ? 12.536 6.399 -11.728 1.00 66.25 94 ALA A N 1
ATOM 711 C CA . ALA A 1 94 ? 13.805 7.109 -11.624 1.00 66.25 94 ALA A CA 1
ATOM 712 C C . ALA A 1 94 ? 14.401 7.385 -13.018 1.00 66.25 94 ALA A C 1
ATOM 714 O O . ALA A 1 94 ? 14.440 6.474 -13.848 1.00 66.25 94 ALA A O 1
ATOM 715 N N . PRO A 1 95 ? 15.006 8.569 -13.247 1.00 61.50 95 PRO A N 1
ATOM 716 C CA . PRO A 1 95 ? 15.706 8.885 -14.500 1.00 61.50 95 PRO A CA 1
ATOM 717 C C . PRO A 1 95 ? 16.814 7.879 -14.854 1.00 61.50 95 PRO A C 1
ATOM 719 O O . PRO A 1 95 ? 17.140 7.684 -16.018 1.00 61.50 95 PRO A O 1
ATOM 722 N N . LEU A 1 96 ? 17.380 7.217 -13.839 1.00 63.34 96 LEU A N 1
ATOM 723 C CA . LEU A 1 96 ? 18.387 6.164 -13.979 1.00 63.34 96 LEU A CA 1
ATOM 724 C C . LEU A 1 96 ? 17.895 4.953 -14.778 1.00 63.34 96 LEU A C 1
ATOM 726 O O . LEU A 1 96 ? 18.704 4.339 -15.468 1.00 63.34 96 LEU A O 1
ATOM 730 N N . LYS A 1 97 ? 16.595 4.637 -14.731 1.00 64.44 97 LYS A N 1
ATOM 731 C CA . LYS A 1 97 ? 16.001 3.565 -15.535 1.00 64.44 97 LYS A CA 1
ATOM 732 C C . LYS A 1 97 ? 16.095 3.893 -17.025 1.00 64.44 97 LYS A C 1
ATOM 734 O O . LYS A 1 97 ? 16.624 3.098 -17.790 1.00 64.44 97 LYS A O 1
ATOM 739 N N . GLU A 1 98 ? 15.648 5.086 -17.410 1.00 67.88 98 GLU A N 1
ATOM 740 C CA . GLU A 1 98 ? 15.679 5.562 -18.800 1.00 67.88 98 GLU A CA 1
ATOM 741 C C . GLU A 1 98 ? 17.118 5.674 -19.324 1.00 67.88 98 GLU A C 1
ATOM 743 O O . GLU A 1 98 ? 17.420 5.247 -20.435 1.00 67.88 98 GLU A O 1
ATOM 748 N N . ILE A 1 99 ? 18.045 6.163 -18.493 1.00 66.12 99 ILE A N 1
ATOM 749 C CA . ILE A 1 99 ? 19.477 6.197 -18.829 1.00 66.12 99 ILE A CA 1
ATOM 750 C C . ILE A 1 99 ? 20.030 4.775 -19.018 1.00 66.12 99 ILE A C 1
ATOM 752 O O . ILE A 1 99 ? 20.796 4.534 -19.950 1.00 66.12 99 ILE A O 1
ATOM 756 N N . GLY A 1 100 ? 19.633 3.831 -18.160 1.00 61.62 100 GLY A N 1
ATOM 757 C CA . GLY A 1 100 ? 20.002 2.421 -18.267 1.00 61.62 100 GLY A CA 1
ATOM 758 C C . GLY A 1 100 ? 19.552 1.803 -19.589 1.00 61.62 100 GLY A C 1
ATOM 759 O O . GLY A 1 100 ? 20.378 1.212 -20.274 1.00 61.62 100 GLY A O 1
ATOM 760 N N . VAL A 1 101 ? 18.296 2.023 -19.985 1.00 66.94 101 VAL A N 1
ATOM 761 C CA . VAL A 1 101 ? 17.722 1.535 -21.255 1.00 66.94 101 VAL A CA 1
ATOM 762 C C . VAL A 1 101 ? 18.469 2.105 -22.465 1.00 66.94 101 VAL A C 1
ATOM 764 O O . VAL A 1 101 ? 18.828 1.367 -23.384 1.00 66.94 101 VAL A O 1
ATOM 767 N N . VAL A 1 102 ? 18.769 3.407 -22.456 1.00 72.31 102 VAL A N 1
ATOM 768 C CA . VAL A 1 102 ? 19.491 4.064 -23.559 1.00 72.31 102 VAL A CA 1
ATOM 769 C C . VAL A 1 102 ? 20.921 3.526 -23.695 1.00 72.31 102 VAL A C 1
ATOM 771 O O . VAL A 1 102 ? 21.369 3.245 -24.803 1.00 72.31 102 VAL A O 1
ATOM 774 N N . ILE A 1 103 ? 21.636 3.327 -22.584 1.00 69.94 103 ILE A N 1
ATOM 775 C CA . ILE A 1 103 ? 23.021 2.819 -22.601 1.00 69.94 103 ILE A CA 1
ATOM 776 C C . ILE A 1 103 ? 23.064 1.300 -22.870 1.00 69.94 103 ILE A C 1
ATOM 778 O O . ILE A 1 103 ? 24.041 0.801 -23.443 1.00 69.94 103 ILE A O 1
ATOM 782 N N . ALA A 1 104 ? 22.024 0.555 -22.477 1.00 69.69 104 ALA A N 1
ATOM 783 C CA . ALA A 1 104 ? 21.884 -0.885 -22.715 1.00 69.69 104 ALA A CA 1
ATOM 784 C C . ALA A 1 104 ? 21.726 -1.235 -24.190 1.00 69.69 104 ALA A C 1
ATOM 786 O O . ALA A 1 104 ? 22.241 -2.267 -24.622 1.00 69.69 104 ALA A O 1
ATOM 787 N N . ALA A 1 105 ? 21.092 -0.357 -24.968 1.00 70.69 105 ALA A N 1
ATOM 788 C CA . ALA A 1 105 ? 20.971 -0.516 -26.413 1.00 70.69 105 ALA A CA 1
ATOM 789 C C . ALA A 1 105 ? 22.334 -0.508 -27.136 1.00 70.69 105 ALA A C 1
ATOM 791 O O . ALA A 1 105 ? 22.452 -1.053 -28.232 1.00 70.69 105 ALA A O 1
ATOM 792 N N . GLU A 1 106 ? 23.366 0.082 -26.525 1.00 72.75 106 GLU A N 1
ATOM 793 C CA . GLU A 1 106 ? 24.661 0.319 -27.173 1.00 72.75 106 GLU A CA 1
ATOM 794 C C . GLU A 1 106 ? 25.825 -0.455 -26.539 1.00 72.75 106 GLU A C 1
ATOM 796 O O . GLU A 1 106 ? 26.868 -0.633 -27.173 1.00 72.75 106 GLU A O 1
ATOM 801 N N . THR A 1 107 ? 25.693 -0.923 -25.291 1.00 77.69 107 THR A N 1
ATOM 802 C CA . THR A 1 107 ? 26.825 -1.488 -24.541 1.00 77.69 107 THR A CA 1
ATOM 803 C C . THR A 1 107 ? 26.438 -2.653 -23.629 1.00 77.69 107 THR A C 1
ATOM 805 O O . THR A 1 107 ? 25.403 -2.642 -22.969 1.00 77.69 107 THR A O 1
ATOM 808 N N . ALA A 1 108 ? 27.351 -3.621 -23.483 1.00 79.38 108 ALA A N 1
ATOM 809 C CA . ALA A 1 108 ? 27.201 -4.724 -22.527 1.00 79.38 108 ALA A CA 1
ATOM 810 C C . ALA A 1 108 ? 27.122 -4.247 -21.060 1.00 79.38 108 ALA A C 1
ATOM 812 O O . ALA A 1 108 ? 26.490 -4.891 -20.226 1.00 79.38 108 ALA A O 1
ATOM 813 N N . ILE A 1 109 ? 27.748 -3.104 -20.743 1.00 77.62 109 ILE A N 1
ATOM 814 C CA . ILE A 1 109 ? 27.654 -2.468 -19.419 1.00 77.62 109 ILE A CA 1
ATOM 815 C C . ILE A 1 109 ? 26.230 -1.964 -19.177 1.00 77.62 109 ILE A C 1
ATOM 817 O O . ILE A 1 109 ? 25.694 -2.169 -18.091 1.00 77.62 109 ILE A O 1
ATOM 821 N N . GLY A 1 110 ? 25.598 -1.356 -20.181 1.00 74.69 110 GLY A N 1
ATOM 822 C CA . GLY A 1 110 ? 24.211 -0.925 -20.080 1.00 74.69 110 GLY A CA 1
ATOM 823 C C . GLY A 1 110 ? 23.251 -2.094 -19.850 1.00 74.69 110 GLY A C 1
ATOM 824 O O . GLY A 1 110 ? 22.429 -2.011 -18.944 1.00 74.69 110 GLY A O 1
ATOM 825 N N . THR A 1 111 ? 23.416 -3.220 -20.559 1.00 77.81 111 THR A N 1
ATOM 826 C CA . THR A 1 111 ? 22.598 -4.430 -20.333 1.00 77.81 111 THR A CA 1
ATOM 827 C C . THR A 1 111 ? 22.729 -4.950 -18.897 1.00 77.81 111 THR A C 1
ATOM 829 O O . THR A 1 111 ? 21.744 -5.356 -18.282 1.00 77.81 111 THR A O 1
ATOM 832 N N . ALA A 1 112 ? 23.940 -4.913 -18.328 1.00 80.56 112 ALA A N 1
ATOM 833 C CA . ALA A 1 112 ? 24.162 -5.299 -16.936 1.00 80.56 112 ALA A CA 1
ATOM 834 C C . ALA A 1 112 ? 23.484 -4.329 -15.951 1.00 80.56 112 ALA A C 1
ATOM 836 O O . ALA A 1 112 ? 22.875 -4.775 -14.980 1.00 80.56 112 ALA A O 1
ATOM 837 N N . ILE A 1 113 ? 23.550 -3.018 -16.208 1.00 78.12 113 ILE A N 1
ATOM 838 C CA . ILE A 1 113 ? 22.884 -1.993 -15.389 1.00 78.12 113 ILE A CA 1
ATOM 839 C C . ILE A 1 113 ? 21.364 -2.173 -15.428 1.00 78.12 113 ILE A C 1
ATOM 841 O O . ILE A 1 113 ? 20.731 -2.190 -14.374 1.00 78.12 113 ILE A O 1
ATOM 845 N N . GLU A 1 114 ? 20.784 -2.352 -16.615 1.00 77.94 114 GLU A N 1
ATOM 846 C CA . GLU A 1 114 ? 19.348 -2.575 -16.790 1.00 77.94 114 GLU A CA 1
ATOM 847 C C . GLU A 1 114 ? 18.886 -3.859 -16.086 1.00 77.94 114 GLU A C 1
ATOM 849 O O . GLU A 1 114 ? 17.911 -3.835 -15.336 1.00 77.94 114 GLU A O 1
ATOM 854 N N . SER A 1 115 ? 19.624 -4.963 -16.239 1.00 80.31 115 SER A N 1
ATOM 855 C CA . SER A 1 115 ? 19.303 -6.234 -15.579 1.00 80.31 115 SER A CA 1
ATOM 856 C C . SER A 1 115 ? 19.325 -6.124 -14.048 1.00 80.31 115 SER A C 1
ATOM 858 O O . SER A 1 115 ? 18.395 -6.586 -13.378 1.00 80.31 115 SER A O 1
ATOM 860 N N . VAL A 1 116 ? 20.348 -5.472 -13.481 1.00 82.56 116 VAL A N 1
ATOM 861 C CA . VAL A 1 116 ? 20.434 -5.223 -12.031 1.00 82.56 116 VAL A CA 1
ATOM 862 C C . VAL A 1 116 ? 19.293 -4.318 -11.568 1.00 82.56 116 VAL A C 1
ATOM 864 O O . VAL A 1 116 ? 18.710 -4.562 -10.511 1.00 82.56 116 VAL A O 1
ATOM 867 N N . TRP A 1 117 ? 18.941 -3.303 -12.360 1.00 80.50 117 TRP A N 1
ATOM 868 C CA . TRP A 1 117 ? 17.845 -2.392 -12.045 1.00 80.50 117 TRP A CA 1
ATOM 869 C C . TRP A 1 117 ? 16.489 -3.102 -12.007 1.00 80.50 117 TRP A C 1
ATOM 871 O O . TRP A 1 117 ? 15.748 -2.954 -11.036 1.00 80.50 117 TRP A O 1
ATOM 881 N N . LEU A 1 118 ? 16.179 -3.915 -13.021 1.00 77.44 118 LEU A N 1
ATOM 882 C CA . LEU A 1 118 ? 14.945 -4.705 -13.072 1.00 77.44 118 LEU A CA 1
ATOM 883 C C . LEU A 1 118 ? 14.862 -5.687 -11.898 1.00 77.44 118 LEU A C 1
ATOM 885 O O . LEU A 1 118 ? 13.836 -5.744 -11.221 1.00 77.44 118 LEU A O 1
ATOM 889 N N . SER A 1 119 ? 15.971 -6.362 -11.586 1.00 78.38 119 SER A N 1
ATOM 890 C CA . SER A 1 119 ? 16.061 -7.281 -10.442 1.00 78.38 119 SER A CA 1
ATOM 891 C C . SER A 1 119 ? 15.823 -6.564 -9.108 1.00 78.38 119 SER A C 1
ATOM 893 O O . SER A 1 119 ? 15.165 -7.096 -8.216 1.00 78.38 119 SER A O 1
ATOM 895 N N . LEU A 1 120 ? 16.334 -5.336 -8.959 1.00 78.81 120 LEU A N 1
ATOM 896 C CA . LEU A 1 120 ? 16.107 -4.517 -7.769 1.00 78.81 120 LEU A CA 1
ATOM 897 C C . LEU A 1 120 ? 14.636 -4.099 -7.640 1.00 78.81 120 LEU A C 1
ATOM 899 O O . LEU A 1 120 ? 14.075 -4.182 -6.547 1.00 78.81 120 LEU A O 1
ATOM 903 N N . VAL A 1 121 ? 14.009 -3.663 -8.736 1.00 73.12 121 VAL A N 1
ATOM 904 C CA . VAL A 1 121 ? 12.588 -3.279 -8.758 1.00 73.12 121 VAL A CA 1
ATOM 905 C C . VAL A 1 121 ? 11.696 -4.463 -8.382 1.00 73.12 121 VAL A C 1
ATOM 907 O O . VAL A 1 121 ? 10.795 -4.320 -7.550 1.00 73.12 121 VAL A O 1
ATOM 910 N N . GLU A 1 122 ? 11.961 -5.635 -8.954 1.00 75.06 122 GLU A N 1
ATOM 911 C CA . GLU A 1 122 ? 11.233 -6.866 -8.645 1.00 75.06 122 GLU A CA 1
ATOM 912 C C . GLU A 1 122 ? 11.417 -7.262 -7.173 1.00 75.06 122 GLU A C 1
ATOM 914 O O . GLU A 1 122 ? 10.434 -7.469 -6.458 1.00 75.06 122 GLU A O 1
ATOM 919 N N . ALA A 1 123 ? 12.658 -7.261 -6.673 1.00 77.38 123 ALA A N 1
ATOM 920 C CA . ALA A 1 123 ? 12.952 -7.573 -5.277 1.00 77.38 123 ALA A CA 1
ATOM 921 C C . ALA A 1 123 ? 12.245 -6.618 -4.301 1.00 77.38 123 ALA A C 1
ATOM 923 O O . ALA A 1 123 ? 11.674 -7.069 -3.307 1.00 77.38 123 ALA A O 1
ATOM 924 N N . MET A 1 124 ? 12.236 -5.310 -4.582 1.00 74.00 124 MET A N 1
ATOM 925 C CA . MET A 1 124 ? 11.518 -4.330 -3.756 1.00 74.00 124 MET A CA 1
ATOM 926 C C . MET A 1 124 ? 10.004 -4.561 -3.780 1.00 74.00 124 MET A C 1
ATOM 928 O O . MET A 1 124 ? 9.357 -4.463 -2.738 1.00 74.00 124 MET A O 1
ATOM 932 N N . THR A 1 125 ? 9.450 -4.929 -4.936 1.00 73.25 125 THR A N 1
ATOM 933 C CA . THR A 1 125 ? 8.021 -5.246 -5.080 1.00 73.25 125 THR A CA 1
ATOM 934 C C . THR A 1 125 ? 7.645 -6.487 -4.264 1.00 73.25 125 THR A C 1
ATOM 936 O O . THR A 1 125 ? 6.662 -6.462 -3.524 1.00 73.25 125 THR A O 1
ATOM 939 N N . LEU A 1 126 ? 8.457 -7.550 -4.320 1.00 76.12 126 LEU A N 1
ATOM 940 C CA . LEU A 1 126 ? 8.245 -8.777 -3.541 1.00 76.12 126 LEU A CA 1
ATOM 941 C C . LEU A 1 126 ? 8.398 -8.550 -2.030 1.00 76.12 126 LEU A C 1
ATOM 943 O O . LEU A 1 126 ? 7.606 -9.074 -1.244 1.00 76.12 126 LEU A O 1
ATOM 947 N N . ILE A 1 127 ? 9.379 -7.744 -1.611 1.00 78.19 127 ILE A N 1
ATOM 948 C CA . ILE A 1 127 ? 9.556 -7.354 -0.203 1.00 78.19 127 ILE A CA 1
ATOM 949 C C . ILE A 1 127 ? 8.352 -6.541 0.281 1.00 78.19 127 ILE A C 1
ATOM 951 O O . ILE A 1 127 ? 7.828 -6.805 1.365 1.00 78.19 127 ILE A O 1
ATOM 955 N N . GLY A 1 128 ? 7.876 -5.592 -0.529 1.00 71.38 128 GLY A N 1
ATOM 956 C CA . GLY A 1 128 ? 6.643 -4.863 -0.256 1.00 71.38 128 GLY A CA 1
ATOM 957 C C . GLY A 1 128 ? 5.467 -5.823 -0.066 1.00 71.38 128 GLY A C 1
ATOM 958 O O . GLY A 1 128 ? 4.826 -5.821 0.986 1.00 71.38 128 GLY A O 1
ATOM 959 N N . LEU A 1 129 ? 5.231 -6.712 -1.030 1.00 75.38 129 LEU A N 1
ATOM 960 C CA . LEU A 1 129 ? 4.145 -7.689 -0.967 1.00 75.38 129 LEU A CA 1
ATOM 961 C C . LEU A 1 129 ? 4.213 -8.573 0.289 1.00 75.38 129 LEU A C 1
ATOM 963 O O . LEU A 1 129 ? 3.191 -8.825 0.925 1.00 75.38 129 LEU A O 1
ATOM 967 N N . PHE A 1 130 ? 5.409 -9.003 0.688 1.00 80.00 130 PHE A N 1
ATOM 968 C CA . PHE A 1 130 ? 5.616 -9.769 1.915 1.00 80.00 130 PHE A CA 1
ATOM 969 C C . PHE A 1 130 ? 5.162 -9.004 3.165 1.00 80.00 130 PHE A C 1
ATOM 971 O O . PHE A 1 130 ? 4.406 -9.538 3.981 1.00 80.00 130 PHE A O 1
ATOM 978 N N . PHE A 1 131 ? 5.562 -7.738 3.303 1.00 76.00 131 PHE A N 1
ATOM 979 C CA . PHE A 1 131 ? 5.130 -6.912 4.432 1.00 76.00 131 PHE A CA 1
ATOM 980 C C . PHE A 1 131 ? 3.632 -6.606 4.400 1.00 76.00 131 PHE A C 1
ATOM 982 O O . PHE A 1 131 ? 3.003 -6.576 5.461 1.00 76.00 131 PHE A O 1
ATOM 989 N N . PHE A 1 132 ?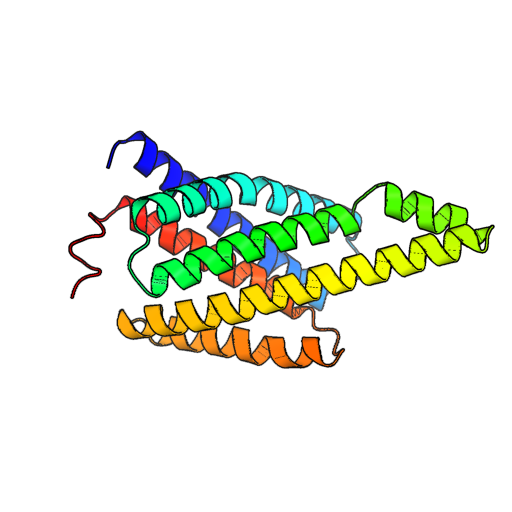 3.049 -6.453 3.209 1.00 76.56 132 PHE A N 1
ATOM 990 C CA . PHE A 1 132 ? 1.602 -6.354 3.053 1.00 76.56 132 PHE A CA 1
ATOM 991 C C . PHE A 1 132 ? 0.896 -7.608 3.585 1.00 76.56 132 PHE A C 1
ATOM 993 O O . PHE A 1 132 ? 0.001 -7.483 4.417 1.00 76.56 132 PHE A O 1
ATOM 1000 N N . VAL A 1 133 ? 1.314 -8.808 3.168 1.00 79.31 133 VAL A N 1
ATOM 1001 C CA . VAL A 1 133 ? 0.706 -10.076 3.615 1.00 79.31 133 VAL A CA 1
ATOM 1002 C C . VAL A 1 133 ? 0.764 -10.199 5.135 1.00 79.31 133 VAL A C 1
ATOM 1004 O O . VAL A 1 133 ? -0.234 -10.534 5.774 1.00 79.31 133 VAL A O 1
ATOM 1007 N N . ILE A 1 134 ? 1.909 -9.870 5.733 1.00 81.38 134 ILE A N 1
ATOM 1008 C CA . ILE A 1 134 ? 2.069 -9.871 7.187 1.00 81.38 134 ILE A CA 1
ATOM 1009 C C . ILE A 1 134 ? 1.116 -8.867 7.846 1.00 81.38 134 ILE A C 1
ATOM 1011 O O . ILE A 1 134 ? 0.409 -9.216 8.795 1.00 81.38 134 ILE A O 1
ATOM 1015 N N . SER A 1 135 ? 1.073 -7.632 7.342 1.00 73.69 135 SER A N 1
ATOM 1016 C CA . SER A 1 135 ? 0.179 -6.590 7.848 1.00 73.69 135 SER A CA 1
ATOM 1017 C C . SER A 1 135 ? -1.287 -7.019 7.760 1.00 73.69 135 SER A C 1
ATOM 1019 O O . SER A 1 135 ? -2.010 -6.921 8.749 1.00 73.69 135 SER A O 1
ATOM 1021 N N . ALA A 1 136 ? -1.701 -7.574 6.620 1.00 77.88 136 ALA A N 1
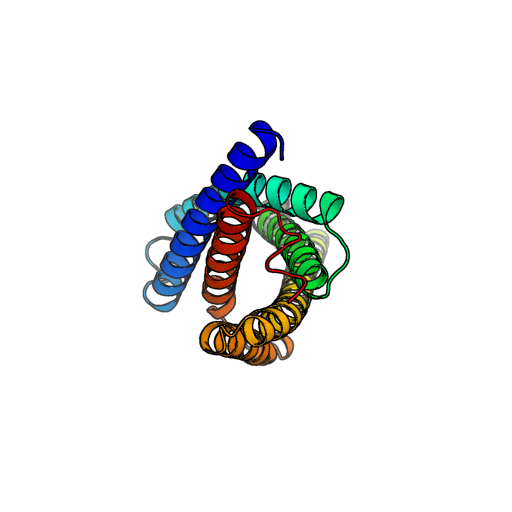ATOM 1022 C CA . ALA A 1 136 ? -3.046 -8.072 6.383 1.00 77.88 136 ALA A CA 1
ATOM 1023 C C . ALA A 1 136 ? -3.421 -9.191 7.363 1.00 77.88 136 ALA A C 1
ATOM 1025 O O . ALA A 1 136 ? -4.511 -9.164 7.926 1.00 77.88 136 ALA A O 1
ATOM 1026 N N . VAL A 1 137 ? -2.515 -10.127 7.655 1.00 81.69 137 VAL A N 1
ATOM 1027 C CA . VAL A 1 137 ? -2.762 -11.174 8.659 1.00 81.69 137 VAL A CA 1
ATOM 1028 C C . VAL A 1 137 ? -2.939 -10.574 10.055 1.00 81.69 137 VAL A C 1
ATOM 1030 O O . VAL A 1 137 ? -3.928 -10.874 10.727 1.00 81.69 137 VAL A O 1
ATOM 1033 N N . PHE A 1 138 ? -2.021 -9.711 10.498 1.00 78.25 138 PHE A N 1
ATOM 1034 C CA . PHE A 1 138 ? -2.107 -9.114 11.834 1.00 78.25 138 PHE A CA 1
ATOM 1035 C C . PHE A 1 138 ? -3.338 -8.217 11.990 1.00 78.25 138 PHE A C 1
ATOM 1037 O O . PHE A 1 138 ? -4.027 -8.299 13.008 1.00 78.25 138 PHE A O 1
ATOM 1044 N N . TYR A 1 139 ? -3.677 -7.429 10.971 1.00 72.81 139 TYR A N 1
ATOM 1045 C CA . TYR A 1 139 ? -4.907 -6.646 10.972 1.00 72.81 139 TYR A CA 1
ATOM 1046 C C . TYR A 1 139 ? -6.159 -7.500 10.891 1.00 72.81 139 TYR A C 1
ATOM 1048 O O . TYR A 1 139 ? -7.116 -7.211 11.602 1.00 72.81 139 TYR A O 1
ATOM 1056 N N . GLY A 1 140 ? -6.165 -8.563 10.089 1.00 72.88 140 GLY A N 1
ATOM 1057 C CA . GLY A 1 140 ? -7.283 -9.498 10.023 1.00 72.88 140 GLY A CA 1
ATOM 1058 C C . GLY A 1 140 ? -7.593 -10.091 11.397 1.00 72.88 140 GLY A C 1
ATOM 1059 O O . GLY A 1 140 ? -8.744 -10.079 11.836 1.00 72.88 140 GLY A O 1
ATOM 1060 N N . ILE A 1 141 ? -6.556 -10.509 12.132 1.00 77.44 141 ILE A N 1
ATOM 1061 C CA . ILE A 1 141 ? -6.685 -11.000 13.512 1.00 77.44 141 ILE A CA 1
ATOM 1062 C C . ILE A 1 141 ? -7.276 -9.919 14.426 1.00 77.44 141 ILE A C 1
ATOM 1064 O O . ILE A 1 141 ? -8.200 -10.201 15.191 1.00 77.44 141 ILE A O 1
ATOM 1068 N N . SER A 1 142 ? -6.769 -8.689 14.353 1.00 69.88 142 SER A N 1
ATOM 1069 C CA . SER A 1 142 ? -7.261 -7.583 15.178 1.00 69.88 142 SER A CA 1
ATOM 1070 C C . SER A 1 142 ? -8.711 -7.210 14.874 1.00 69.88 142 SER A C 1
ATOM 1072 O O . SER A 1 142 ? -9.515 -7.098 15.794 1.00 69.88 142 SER A O 1
ATOM 1074 N N . MET A 1 143 ? -9.077 -7.104 13.596 1.00 68.94 143 MET A N 1
ATOM 1075 C CA . MET A 1 143 ? -10.443 -6.797 13.164 1.00 68.94 143 MET A CA 1
ATOM 1076 C C . MET A 1 143 ? -11.435 -7.864 13.610 1.00 68.94 143 MET A C 1
ATOM 1078 O O . MET A 1 143 ? -12.553 -7.538 14.007 1.00 68.94 143 MET A O 1
ATOM 1082 N N . HIS A 1 144 ? -11.019 -9.133 13.598 1.00 73.38 144 HIS A N 1
ATOM 1083 C CA . HIS A 1 144 ? -11.852 -10.219 14.094 1.00 73.38 144 HIS A CA 1
ATOM 1084 C C . HIS A 1 144 ? -12.107 -10.085 15.598 1.00 73.38 144 HIS A C 1
ATOM 1086 O O . HIS A 1 144 ? -13.250 -10.216 16.035 1.00 73.38 144 HIS A O 1
ATOM 1092 N N . LYS A 1 145 ? -11.067 -9.762 16.380 1.00 69.44 145 LYS A N 1
ATOM 1093 C CA . LYS A 1 145 ? -11.198 -9.521 17.826 1.00 69.44 145 LYS A CA 1
ATOM 1094 C C . LYS A 1 145 ? -12.120 -8.345 18.146 1.00 69.44 145 LYS A C 1
ATOM 1096 O O . LYS A 1 145 ? -12.856 -8.419 19.118 1.00 69.44 145 LYS A O 1
ATOM 1101 N N . TRP A 1 146 ? -12.148 -7.314 17.306 1.00 65.56 146 TRP A N 1
ATOM 1102 C CA . TRP A 1 146 ? -13.056 -6.167 17.459 1.00 65.56 146 TRP A CA 1
ATOM 1103 C C . TRP A 1 146 ? -14.478 -6.413 16.947 1.00 65.56 146 TRP A C 1
ATOM 1105 O O . TRP A 1 146 ? -15.253 -5.476 16.770 1.00 65.56 146 TRP A O 1
ATOM 1115 N N . GLY A 1 147 ? -14.830 -7.663 16.642 1.00 66.69 147 GLY A N 1
ATOM 1116 C CA . GLY A 1 147 ? -16.159 -8.030 16.162 1.00 66.69 147 GLY A CA 1
ATOM 1117 C C . GLY A 1 147 ? -16.411 -7.704 14.688 1.00 66.69 147 GLY A C 1
ATOM 1118 O O . GLY A 1 147 ? -17.455 -8.080 14.152 1.00 66.69 147 GLY A O 1
ATOM 1119 N N . ASN A 1 148 ? -15.456 -7.094 13.979 1.00 67.94 148 ASN A N 1
ATOM 1120 C CA . ASN A 1 148 ? -15.574 -6.829 12.549 1.00 67.94 148 ASN A CA 1
ATOM 1121 C C . ASN A 1 148 ? -15.052 -8.014 11.719 1.00 67.94 148 ASN A C 1
ATOM 1123 O O . ASN A 1 148 ? -14.013 -7.974 11.053 1.00 67.94 148 ASN A O 1
ATOM 1127 N N . THR A 1 149 ? -15.825 -9.098 11.762 1.00 74.31 149 THR A N 1
ATOM 1128 C CA . THR A 1 149 ? -15.501 -10.366 11.093 1.00 74.31 149 THR A CA 1
ATOM 1129 C C . THR A 1 149 ? -15.453 -10.234 9.570 1.00 74.31 149 THR A C 1
ATOM 1131 O O . THR A 1 149 ? -14.645 -10.898 8.927 1.00 74.31 149 THR A O 1
ATOM 1134 N N . ILE A 1 150 ? -16.265 -9.352 8.979 1.00 69.25 150 ILE A N 1
ATOM 1135 C CA . ILE A 1 150 ? -16.277 -9.144 7.524 1.00 69.25 150 ILE A CA 1
ATOM 1136 C C . ILE A 1 150 ? -14.940 -8.552 7.072 1.00 69.25 150 ILE A C 1
ATOM 1138 O O . ILE A 1 150 ? -14.295 -9.110 6.185 1.00 69.25 150 ILE A O 1
ATOM 1142 N N . SER A 1 151 ? -14.479 -7.471 7.708 1.00 69.25 151 SER A N 1
ATOM 1143 C CA . SER A 1 151 ? -13.176 -6.881 7.386 1.00 69.25 151 SER A CA 1
ATOM 1144 C C . SER A 1 151 ? -12.023 -7.842 7.668 1.00 69.25 151 SER A C 1
ATOM 1146 O O . SER A 1 151 ? -11.081 -7.895 6.882 1.00 69.25 151 SER A O 1
ATOM 1148 N N . ALA A 1 152 ? -12.111 -8.640 8.735 1.00 73.50 152 ALA A N 1
ATOM 1149 C CA . ALA A 1 152 ? -11.116 -9.669 9.020 1.00 73.50 152 ALA A CA 1
ATOM 1150 C C . ALA A 1 152 ? -10.986 -10.693 7.885 1.00 73.50 152 ALA A C 1
ATOM 1152 O O . ALA A 1 152 ? -9.881 -10.971 7.422 1.00 73.50 152 ALA A O 1
ATOM 1153 N N . ILE A 1 153 ? -12.118 -11.213 7.400 1.00 76.56 153 ILE A N 1
ATOM 1154 C CA . ILE A 1 153 ? -12.152 -12.148 6.272 1.00 76.56 153 ILE A CA 1
ATOM 1155 C C . ILE A 1 153 ? -11.573 -11.490 5.020 1.00 76.56 153 ILE A C 1
ATOM 1157 O O . ILE A 1 153 ? -10.757 -12.110 4.345 1.00 76.56 153 ILE A O 1
ATOM 1161 N N . LEU A 1 154 ? -11.935 -10.238 4.727 1.00 74.56 154 LEU A N 1
ATOM 1162 C CA . LEU A 1 154 ? -11.389 -9.513 3.576 1.00 74.56 154 LEU A CA 1
ATOM 1163 C C . LEU A 1 154 ? -9.861 -9.386 3.651 1.00 74.56 154 LEU A C 1
ATOM 1165 O O . LEU A 1 154 ? -9.194 -9.610 2.646 1.00 74.56 154 LEU A O 1
ATOM 1169 N N . PHE A 1 155 ? -9.299 -9.111 4.830 1.00 78.56 155 PHE A N 1
ATOM 1170 C CA . PHE A 1 155 ? -7.849 -9.068 5.031 1.00 78.56 155 PHE A CA 1
ATOM 1171 C C . PHE A 1 155 ? -7.162 -10.426 4.869 1.00 78.56 155 PHE A C 1
ATOM 1173 O O . PHE A 1 155 ? -6.089 -10.519 4.274 1.00 78.56 155 PHE A O 1
ATOM 1180 N N . PHE A 1 156 ? -7.776 -11.505 5.351 1.00 82.19 156 PHE A N 1
ATOM 1181 C CA . PHE A 1 156 ? -7.229 -12.840 5.113 1.00 82.19 156 PHE A CA 1
ATOM 1182 C C . PHE A 1 156 ? -7.316 -13.236 3.638 1.00 82.19 156 PHE A C 1
ATOM 1184 O O . PHE A 1 156 ? -6.379 -13.829 3.106 1.00 82.19 156 PHE A O 1
ATOM 1191 N N . LEU A 1 157 ? -8.399 -12.870 2.951 1.00 79.38 157 LEU A N 1
ATOM 1192 C CA . LEU A 1 157 ? -8.549 -13.118 1.521 1.00 79.38 157 LEU A CA 1
ATOM 1193 C C . LEU A 1 157 ? -7.524 -12.337 0.696 1.00 79.38 157 LEU A C 1
ATOM 1195 O O . LEU A 1 157 ? -6.970 -12.911 -0.235 1.00 79.38 157 LEU A O 1
ATOM 1199 N N . THR A 1 158 ? -7.217 -11.081 1.034 1.00 76.31 158 THR A N 1
ATOM 1200 C CA . THR A 1 158 ? -6.174 -10.316 0.327 1.00 76.31 158 THR A CA 1
ATOM 1201 C C . THR A 1 158 ? -4.776 -10.892 0.566 1.00 76.31 158 THR A C 1
ATOM 1203 O O . THR A 1 158 ? -3.984 -10.975 -0.375 1.00 76.31 158 THR A O 1
ATOM 1206 N N . ALA A 1 159 ? -4.486 -11.376 1.778 1.00 82.25 159 ALA A N 1
ATOM 1207 C CA . ALA A 1 159 ? -3.250 -12.102 2.072 1.00 82.25 159 ALA A CA 1
ATOM 1208 C C . ALA A 1 159 ? -3.128 -13.396 1.243 1.00 82.25 159 ALA A C 1
ATOM 1210 O O . ALA A 1 159 ? -2.089 -13.646 0.634 1.00 82.25 159 ALA A O 1
ATOM 1211 N N . ILE A 1 160 ? -4.202 -14.191 1.155 1.00 82.31 160 ILE A N 1
ATOM 1212 C CA . ILE A 1 160 ? -4.238 -15.422 0.347 1.00 82.31 160 ILE A CA 1
ATOM 1213 C C . ILE A 1 160 ? -4.132 -15.103 -1.151 1.00 82.31 160 ILE A C 1
ATOM 1215 O O . ILE A 1 160 ? -3.386 -15.763 -1.872 1.00 82.31 160 ILE A O 1
ATOM 1219 N N . ALA A 1 161 ? -4.829 -14.068 -1.622 1.00 76.69 161 ALA A N 1
ATOM 1220 C CA . ALA A 1 161 ? -4.817 -13.642 -3.021 1.00 76.69 161 ALA A CA 1
ATOM 1221 C C . ALA A 1 161 ? -3.446 -13.129 -3.489 1.00 76.69 161 ALA A C 1
ATOM 1223 O O . ALA A 1 161 ? -3.207 -13.061 -4.688 1.00 76.69 161 ALA A O 1
ATOM 1224 N N . SER A 1 162 ? -2.544 -12.804 -2.559 1.00 75.12 162 SER A N 1
ATOM 1225 C CA . SER A 1 162 ? -1.170 -12.378 -2.845 1.00 75.12 162 SER A CA 1
ATOM 1226 C C . SER A 1 162 ? -0.203 -13.552 -3.069 1.00 75.12 162 SER A C 1
ATOM 1228 O O . SER A 1 162 ? 0.896 -13.356 -3.580 1.00 75.12 162 SER A O 1
ATOM 1230 N N . ILE A 1 163 ? -0.588 -14.783 -2.700 1.00 78.69 163 ILE A N 1
ATOM 1231 C CA . ILE A 1 163 ? 0.262 -15.982 -2.812 1.00 78.69 163 ILE A CA 1
ATOM 1232 C C . ILE A 1 163 ? 0.702 -16.270 -4.262 1.00 78.69 163 ILE A C 1
ATOM 1234 O O . ILE A 1 163 ? 1.890 -16.525 -4.458 1.00 78.69 163 ILE A O 1
ATOM 1238 N N . PRO A 1 164 ? -0.175 -16.213 -5.288 1.00 74.75 164 PRO A N 1
ATOM 1239 C CA . PRO A 1 164 ? 0.214 -16.492 -6.674 1.00 74.75 164 PRO A CA 1
ATOM 1240 C C . PRO A 1 164 ? 1.343 -15.597 -7.205 1.00 74.75 164 PRO A C 1
ATOM 1242 O O . PRO A 1 164 ? 2.163 -16.057 -7.997 1.00 74.75 164 PRO A O 1
ATOM 1245 N N . THR A 1 165 ? 1.439 -14.351 -6.734 1.00 72.44 165 THR A N 1
ATOM 1246 C CA . THR A 1 165 ? 2.483 -13.404 -7.153 1.00 72.44 165 THR A CA 1
ATOM 1247 C C . THR A 1 165 ? 3.885 -13.859 -6.732 1.00 72.44 165 THR A C 1
ATOM 1249 O O . THR A 1 165 ? 4.841 -13.636 -7.468 1.00 72.44 165 THR A O 1
ATOM 1252 N N . PHE A 1 166 ? 4.026 -14.594 -5.619 1.00 70.06 166 PHE A N 1
ATOM 1253 C CA . PHE A 1 166 ? 5.309 -15.203 -5.227 1.00 70.06 166 PHE A CA 1
ATOM 1254 C C . PHE A 1 166 ? 5.758 -16.339 -6.162 1.00 70.06 166 PHE A C 1
ATOM 1256 O O . PHE A 1 166 ? 6.919 -16.738 -6.120 1.00 70.06 166 PHE A O 1
ATOM 1263 N N . PHE A 1 167 ? 4.857 -16.858 -7.001 1.00 75.06 167 PHE A N 1
ATOM 1264 C CA . PHE A 1 167 ? 5.135 -17.907 -7.986 1.00 75.06 167 PHE A CA 1
ATOM 1265 C C . PHE A 1 167 ? 5.229 -17.367 -9.422 1.00 75.06 167 PHE A C 1
ATOM 1267 O O . PHE A 1 167 ? 5.164 -18.147 -10.370 1.00 75.06 167 PHE A O 1
ATOM 1274 N N . GLY A 1 168 ? 5.379 -16.048 -9.593 1.00 65.31 168 GLY A N 1
ATOM 1275 C CA . GLY A 1 168 ? 5.560 -15.423 -10.907 1.00 65.31 168 GLY A CA 1
ATOM 1276 C C . GLY A 1 168 ? 4.275 -15.281 -11.725 1.00 65.31 168 GLY A C 1
ATOM 1277 O O . GLY A 1 168 ? 4.343 -15.090 -12.935 1.00 65.31 168 GLY A O 1
ATOM 1278 N N . VAL A 1 169 ? 3.100 -15.382 -11.094 1.00 64.12 169 VAL A N 1
ATOM 1279 C CA . VAL A 1 169 ? 1.836 -15.021 -11.747 1.00 64.12 169 VAL A CA 1
ATOM 1280 C C . VAL A 1 169 ? 1.697 -13.501 -11.703 1.00 64.12 169 VAL A C 1
ATOM 1282 O O . VAL A 1 169 ? 1.561 -12.928 -10.619 1.00 64.12 169 VAL A O 1
ATOM 1285 N N . GLU A 1 170 ? 1.735 -12.855 -12.871 1.00 56.88 170 GLU A N 1
ATOM 1286 C CA . GLU A 1 170 ? 1.443 -11.424 -13.007 1.00 56.88 170 GLU A CA 1
ATOM 1287 C C . GLU A 1 170 ? 0.022 -11.159 -12.499 1.00 56.88 170 GLU A C 1
ATOM 1289 O O . GLU A 1 170 ? -0.962 -11.707 -12.999 1.00 56.88 170 GLU A O 1
ATOM 1294 N N . PHE A 1 171 ? -0.074 -10.386 -11.419 1.00 55.41 171 PHE A N 1
ATOM 1295 C CA . PHE A 1 171 ? -1.319 -10.180 -10.692 1.00 55.41 171 PHE A CA 1
ATOM 1296 C C . PHE A 1 171 ? -1.502 -8.680 -10.426 1.00 55.41 171 PHE A C 1
ATOM 1298 O O . PHE A 1 171 ? -0.971 -8.115 -9.466 1.00 55.41 171 PHE A O 1
ATOM 1305 N N . ASP A 1 172 ? -2.298 -8.019 -11.270 1.00 58.62 172 ASP A N 1
ATOM 1306 C CA . ASP A 1 172 ? -2.637 -6.584 -11.154 1.00 58.62 172 ASP A CA 1
ATOM 1307 C C . ASP A 1 172 ? -3.517 -6.259 -9.936 1.00 58.62 172 ASP A C 1
ATOM 1309 O O . ASP A 1 172 ? -3.745 -5.103 -9.571 1.00 58.62 172 ASP A O 1
ATOM 1313 N N . LEU A 1 173 ? -3.948 -7.303 -9.224 1.00 58.62 173 LEU A N 1
ATOM 1314 C CA . LEU A 1 173 ? -4.661 -7.230 -7.954 1.00 58.62 173 LEU A CA 1
ATOM 1315 C C . LEU A 1 173 ? -3.868 -6.488 -6.868 1.00 58.62 173 LEU A C 1
ATOM 1317 O O . LEU A 1 173 ? -4.467 -6.010 -5.907 1.00 58.62 173 LEU A O 1
ATOM 1321 N N . HIS A 1 174 ? -2.555 -6.307 -7.042 1.00 62.19 174 HIS A N 1
ATOM 1322 C CA . HIS A 1 174 ? -1.724 -5.508 -6.144 1.00 62.19 174 HIS A CA 1
ATOM 1323 C C . HIS A 1 174 ? -2.200 -4.042 -6.024 1.00 62.19 174 HIS A C 1
ATOM 1325 O O . HIS A 1 174 ? -2.147 -3.488 -4.926 1.00 62.19 174 HIS A O 1
ATOM 1331 N N . LEU A 1 175 ? -2.740 -3.422 -7.087 1.00 66.81 175 LEU A N 1
ATOM 1332 C CA . LEU A 1 175 ? -3.306 -2.059 -7.030 1.00 66.81 175 LEU A CA 1
ATOM 1333 C C . LEU A 1 175 ? -4.595 -2.007 -6.197 1.00 66.81 175 LEU A C 1
ATOM 1335 O O . LEU A 1 175 ? -4.786 -1.105 -5.380 1.00 66.81 175 LEU A O 1
ATOM 1339 N N . PHE A 1 176 ? -5.456 -3.013 -6.348 1.00 66.50 176 PHE A N 1
ATOM 1340 C CA . PHE A 1 176 ? -6.677 -3.143 -5.551 1.00 66.50 176 PHE A CA 1
ATOM 1341 C C . PHE A 1 176 ? -6.370 -3.401 -4.080 1.00 66.50 176 PHE A C 1
ATOM 1343 O O . PHE A 1 176 ? -6.946 -2.772 -3.193 1.00 66.50 176 PHE A O 1
ATOM 1350 N N . ILE A 1 177 ? -5.424 -4.301 -3.826 1.00 66.00 177 ILE A N 1
ATOM 1351 C CA . ILE A 1 177 ? -4.931 -4.628 -2.493 1.00 66.00 177 ILE A CA 1
ATOM 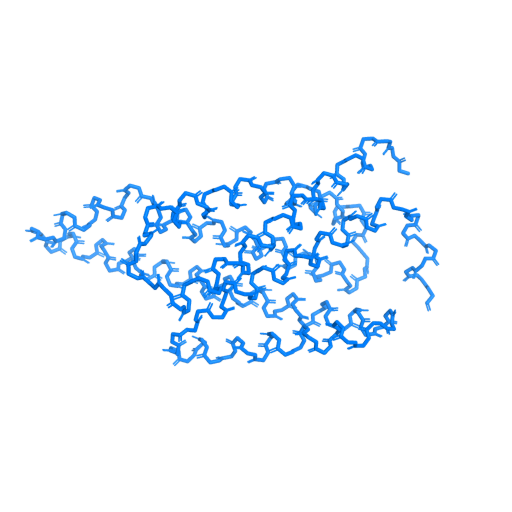1352 C C . ILE A 1 177 ? -4.335 -3.383 -1.824 1.00 66.00 177 ILE A C 1
ATOM 1354 O O . ILE A 1 177 ? -4.661 -3.091 -0.668 1.00 66.00 177 ILE A O 1
ATOM 1358 N N . ARG A 1 178 ? -3.532 -2.598 -2.558 1.00 70.38 178 ARG A N 1
ATOM 1359 C CA . ARG A 1 178 ? -3.007 -1.316 -2.074 1.00 70.38 178 ARG A CA 1
ATOM 1360 C C . ARG A 1 178 ? -4.132 -0.378 -1.663 1.00 70.38 178 ARG A C 1
ATOM 1362 O O . ARG A 1 178 ? -4.130 0.150 -0.551 1.00 70.38 178 ARG A O 1
ATOM 1369 N N . GLY A 1 179 ? -5.118 -0.220 -2.538 1.00 71.44 179 GLY A N 1
ATOM 1370 C CA . GLY A 1 179 ? -6.223 0.687 -2.296 1.00 71.44 179 GLY A CA 1
ATOM 1371 C C . GLY A 1 179 ? -7.084 0.306 -1.086 1.00 71.44 179 GLY A C 1
ATOM 1372 O O . GLY A 1 179 ? -7.391 1.164 -0.258 1.00 71.44 179 GLY A O 1
ATOM 1373 N N . ILE A 1 180 ? -7.384 -0.984 -0.908 1.00 71.25 180 ILE A N 1
ATOM 1374 C CA . ILE A 1 180 ? -8.105 -1.502 0.270 1.00 71.25 180 ILE A CA 1
ATOM 1375 C C . ILE A 1 180 ? -7.313 -1.241 1.559 1.00 71.25 180 ILE A C 1
ATOM 1377 O O . ILE A 1 180 ? -7.883 -0.831 2.572 1.00 71.25 180 ILE A O 1
ATOM 1381 N N . THR A 1 181 ? -5.996 -1.431 1.519 1.00 70.00 181 THR A N 1
ATOM 1382 C CA . THR A 1 181 ? -5.125 -1.209 2.681 1.00 70.00 181 THR A CA 1
ATOM 1383 C C . THR A 1 181 ? -5.110 0.257 3.101 1.00 70.00 181 THR A C 1
ATOM 1385 O O . THR A 1 181 ? -5.178 0.555 4.293 1.00 70.00 181 THR A O 1
ATOM 1388 N N . PHE A 1 182 ? -5.096 1.186 2.141 1.00 74.31 182 PHE A N 1
ATOM 1389 C CA . PHE A 1 182 ? -5.155 2.620 2.429 1.00 74.31 182 PHE A CA 1
ATOM 1390 C C . PHE A 1 182 ? -6.511 3.081 2.952 1.00 74.31 182 PHE A C 1
ATOM 1392 O O . PHE A 1 182 ? -6.553 3.875 3.891 1.00 74.31 182 PHE A O 1
ATOM 1399 N N . LEU A 1 183 ? -7.611 2.551 2.414 1.00 74.88 183 LEU A N 1
ATOM 1400 C CA . LEU A 1 183 ? -8.943 2.798 2.973 1.00 74.88 183 LEU A CA 1
ATOM 1401 C C . LEU A 1 183 ? -9.010 2.388 4.445 1.00 74.88 183 LEU A C 1
ATOM 1403 O O . LEU A 1 183 ? -9.537 3.122 5.282 1.00 74.88 183 LEU A O 1
ATOM 1407 N N . PHE A 1 184 ? -8.438 1.230 4.762 1.00 71.25 184 PHE A N 1
ATOM 1408 C CA . PHE A 1 184 ? -8.426 0.715 6.118 1.00 71.25 184 PHE A CA 1
ATOM 1409 C C . PHE A 1 184 ? -7.535 1.529 7.057 1.00 71.25 184 PHE A C 1
ATOM 1411 O O . PHE A 1 184 ? -7.989 1.942 8.124 1.00 71.25 184 PHE A O 1
ATOM 1418 N N . LEU A 1 185 ? -6.293 1.813 6.652 1.00 72.88 185 LEU A N 1
ATOM 1419 C CA . LEU A 1 185 ? -5.382 2.657 7.425 1.00 72.88 185 LEU A CA 1
ATOM 1420 C C . LEU A 1 185 ? -5.981 4.054 7.650 1.00 72.88 185 LEU A C 1
ATOM 1422 O O . LEU A 1 185 ? -5.850 4.618 8.735 1.00 72.88 185 LEU A O 1
ATOM 1426 N N . GLY A 1 186 ? -6.707 4.574 6.658 1.00 76.06 186 GLY A N 1
ATOM 1427 C CA . GLY A 1 186 ? -7.472 5.807 6.776 1.00 76.06 186 GLY A CA 1
ATOM 1428 C C . GLY A 1 186 ? -8.549 5.746 7.852 1.00 76.06 186 GLY A C 1
ATOM 1429 O O . GLY A 1 186 ? -8.625 6.641 8.692 1.00 76.06 186 GLY A O 1
ATOM 1430 N N . GLY A 1 187 ? -9.319 4.657 7.884 1.00 72.75 187 GLY A N 1
ATOM 1431 C CA . GLY A 1 187 ? -10.291 4.390 8.945 1.00 72.75 187 GLY A CA 1
ATOM 1432 C C . GLY A 1 187 ? -9.654 4.326 10.336 1.00 72.75 187 GLY A C 1
ATOM 1433 O O . GLY A 1 187 ? -10.157 4.965 11.257 1.00 72.75 187 GLY A O 1
ATOM 1434 N N . VAL A 1 188 ? -8.515 3.637 10.478 1.00 73.06 188 VAL A N 1
ATOM 1435 C CA . VAL A 1 188 ? -7.772 3.541 11.751 1.00 73.06 188 VAL A CA 1
ATOM 1436 C C . VAL A 1 188 ? -7.320 4.918 12.240 1.00 73.06 188 VAL A C 1
ATOM 1438 O O . VAL A 1 188 ? -7.501 5.243 13.411 1.00 73.06 188 VAL A O 1
ATOM 1441 N N . LEU A 1 189 ? -6.764 5.751 11.356 1.00 74.69 189 LEU A N 1
ATOM 1442 C CA . LEU A 1 189 ? -6.311 7.097 11.717 1.00 74.69 189 LEU A CA 1
ATOM 1443 C C . LEU A 1 189 ? -7.482 8.020 12.090 1.00 74.69 189 LEU A C 1
ATOM 1445 O O . LEU A 1 189 ? -7.399 8.741 13.082 1.00 74.69 189 LEU A O 1
ATOM 1449 N N . ILE A 1 190 ? -8.596 7.963 11.354 1.00 78.25 190 ILE A N 1
ATOM 1450 C CA . ILE A 1 190 ? -9.807 8.730 11.688 1.00 78.25 190 ILE A CA 1
ATOM 1451 C C . ILE A 1 190 ? -10.381 8.268 13.035 1.00 78.25 190 ILE A C 1
ATOM 1453 O O . ILE A 1 190 ? -10.785 9.096 13.846 1.00 78.25 190 ILE A O 1
ATOM 1457 N N . GLN A 1 191 ? -10.370 6.967 13.328 1.00 70.75 191 GLN A N 1
ATOM 1458 C CA . GLN A 1 191 ? -10.850 6.451 14.610 1.00 70.75 191 GLN A CA 1
ATOM 1459 C C . GLN A 1 191 ? -9.921 6.824 15.776 1.00 70.75 191 GLN A C 1
ATOM 1461 O O . GLN A 1 191 ? -10.397 7.222 16.838 1.00 70.75 191 GLN A O 1
ATOM 1466 N N . ALA A 1 192 ? -8.602 6.819 15.563 1.00 68.62 192 ALA A N 1
ATOM 1467 C CA . ALA A 1 192 ? -7.617 7.276 16.547 1.00 68.62 192 ALA A CA 1
ATOM 1468 C C . ALA A 1 192 ? -7.782 8.763 16.937 1.00 68.62 192 ALA A C 1
ATOM 1470 O O . ALA A 1 192 ? -7.191 9.217 17.916 1.00 68.62 192 ALA A O 1
ATOM 1471 N N . GLN A 1 193 ? -8.573 9.545 16.192 1.00 69.12 193 GLN A N 1
ATOM 1472 C CA . GLN A 1 193 ? -8.970 10.910 16.555 1.00 69.12 193 GLN A CA 1
ATOM 1473 C C . GLN A 1 193 ? -10.060 10.951 17.643 1.00 69.12 193 GLN A C 1
ATOM 1475 O O . GLN A 1 193 ? -10.103 11.916 18.419 1.00 69.12 193 GLN A O 1
ATOM 1480 N N . GLY A 1 194 ? -10.964 9.964 17.636 1.00 56.88 194 GLY A N 1
ATOM 1481 C CA . GLY A 1 194 ? -12.211 9.944 18.406 1.00 56.88 194 GLY A CA 1
ATOM 1482 C C . GLY A 1 194 ? -12.062 9.429 19.835 1.00 56.88 194 GLY A C 1
ATOM 1483 O O . GLY A 1 194 ? -12.701 9.976 20.732 1.00 56.88 194 GLY A O 1
ATOM 1484 N N . ASP A 1 195 ? -11.164 8.469 20.058 1.00 51.81 195 ASP A N 1
ATOM 1485 C CA . ASP A 1 195 ? -11.096 7.723 21.316 1.00 51.81 195 ASP A CA 1
ATOM 1486 C C . ASP A 1 195 ? -9.823 8.024 22.122 1.00 51.81 195 ASP A C 1
ATOM 1488 O O . ASP A 1 195 ? -8.715 8.131 21.590 1.00 51.81 195 ASP A O 1
ATOM 1492 N N . SER A 1 196 ? -9.955 8.095 23.450 1.00 45.94 196 SER A N 1
ATOM 1493 C CA . SER A 1 196 ? -8.885 7.629 24.332 1.00 45.94 196 SER A CA 1
ATOM 1494 C C . SER A 1 196 ? -8.716 6.137 24.058 1.00 45.94 196 SER A C 1
ATOM 1496 O O . SER A 1 196 ? -9.519 5.329 24.515 1.00 45.94 196 SER A O 1
ATOM 1498 N N . ILE A 1 197 ? -7.687 5.793 23.281 1.00 48.75 197 ILE A N 1
ATOM 1499 C CA . ILE A 1 197 ? -7.318 4.436 22.837 1.00 48.75 197 ILE A CA 1
ATOM 1500 C C . ILE A 1 197 ? -7.243 3.415 24.002 1.00 48.75 197 ILE A C 1
ATOM 1502 O O . ILE A 1 197 ? -7.225 2.215 23.774 1.00 48.75 197 ILE A O 1
ATOM 1506 N N . GLU A 1 198 ? -7.280 3.849 25.259 1.00 44.78 198 GLU A N 1
ATOM 1507 C CA . GLU A 1 198 ? -7.264 2.980 26.439 1.00 44.78 198 GLU A CA 1
ATOM 1508 C C . GLU A 1 198 ? -8.606 2.276 26.740 1.00 44.78 198 GLU A C 1
ATOM 1510 O O . GLU A 1 198 ? -8.578 1.157 27.232 1.00 44.78 198 GLU A O 1
ATOM 1515 N N . GLU A 1 199 ? -9.781 2.831 26.407 1.00 42.81 199 GLU A N 1
ATOM 1516 C CA . GLU A 1 199 ? -11.057 2.253 26.903 1.00 42.81 199 GLU A CA 1
ATOM 1517 C C . GLU A 1 199 ? -11.716 1.225 25.962 1.00 42.81 199 GLU A C 1
ATOM 1519 O O . GLU A 1 199 ? -12.480 0.377 26.411 1.00 42.81 199 GLU A O 1
ATOM 1524 N N . ILE A 1 200 ? -11.406 1.259 24.660 1.00 43.72 200 ILE A N 1
ATOM 1525 C CA . ILE A 1 200 ? -12.010 0.365 23.644 1.00 43.72 200 ILE A CA 1
ATOM 1526 C C . ILE A 1 200 ? -11.069 -0.788 23.250 1.00 43.72 200 ILE A C 1
ATOM 1528 O O . ILE A 1 200 ? -11.497 -1.780 22.667 1.00 43.72 200 ILE A O 1
ATOM 1532 N N . TRP A 1 201 ? -9.778 -0.683 23.576 1.00 47.84 201 TRP A N 1
ATOM 1533 C CA . TRP A 1 201 ? -8.747 -1.629 23.130 1.00 47.84 201 TRP A CA 1
ATOM 1534 C C . TRP A 1 201 ? -8.308 -2.607 24.232 1.00 47.84 201 TRP A C 1
ATOM 1536 O O . TRP A 1 201 ? -7.555 -3.539 23.940 1.00 47.84 201 TRP A O 1
ATOM 1546 N N . GLU A 1 202 ? -8.777 -2.397 25.470 1.00 38.38 202 GLU A N 1
ATOM 1547 C CA . GLU A 1 202 ? -8.555 -3.263 26.640 1.00 38.38 202 GLU A CA 1
ATOM 1548 C C . GLU A 1 202 ? -9.743 -4.198 26.972 1.00 38.38 202 GLU A C 1
ATOM 1550 O O . GLU A 1 202 ? -9.584 -5.084 27.813 1.00 38.38 202 GLU A O 1
ATOM 1555 N N . SER A 1 203 ? -10.903 -4.055 26.311 1.00 35.94 203 SER A N 1
ATOM 1556 C CA . SER A 1 203 ? -12.080 -4.942 26.459 1.00 35.94 203 SER A CA 1
ATOM 1557 C C . SER A 1 203 ? -12.135 -6.032 25.393 1.00 35.94 203 SER A C 1
ATOM 1559 O O . SER A 1 203 ? -12.463 -7.188 25.741 1.00 35.94 203 SER A O 1
#

Radius of gyration: 18.5 Å; chains: 1; bounding box: 44×37×54 Å

Sequence (203 aa):
MSDNSKSLYNFGGITAVISGLAMIFLGYWFTFESDKLNEAMHGVGVVTTILLVPTIIATTILLIKDAKNGTLLGIGFATIWIIFELLAHSLQTAPLKEIGVVIAAETAIGTAIESVWLSLVEAMTLIGLFFFVISAVFYGISMHKWGNTISAILFFLTAIASIPTFFGVEFDLHLFIRGITFLFLGGVLIQAQGDSIEEIWES

pLDDT: mean 70.12, std 9.09, range [35.94, 84.38]